Protein AF-A0A286GQD0-F1 (afdb_monomer)

Radius of gyration: 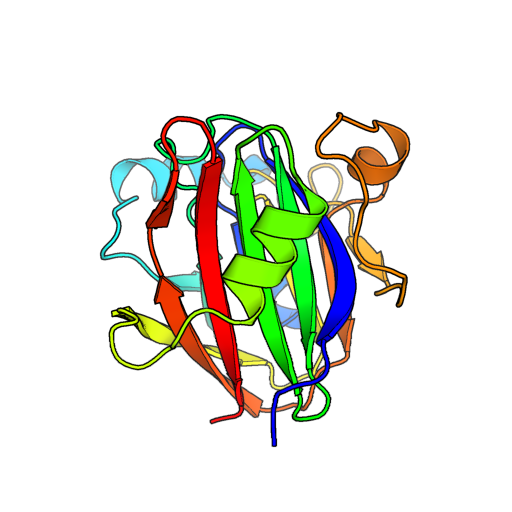15.33 Å; Cα contacts (8 Å, |Δi|>4): 479; chains: 1; bounding box: 36×38×38 Å

Secondary structure (DSSP, 8-state):
-PPPEEEEEEEEESS--EEEEEGGGGGG-BSSTT-HHHHHGGG--TT--EEEETTEEEEEE---TTT-SSEEEEEEEETTS-EEEEEEESS-HHHHHHHHHHS--TTPEE---EEETTSEEEEEETTSBSSSTTBPPEEEP--BPPPS-----HHHHHT-EEEEE--SEEEEEEEEEEEEEETTEEEEEEEEEE-

Foldseek 3Di:
DQWDKWWWAKAKDQQFKKWKAALVLLQQAAQAPVVPVVVCVVVDDPQAQWDDGDPFITGIGGDACVQHSIWMFIWMATPQQKIKTKRKFFDQQVVQVVCQSVPDQPPFAWGDKYAHQVQKIWMFGSNAGCDDPRHFAEAEIDTDDDDRDRDDDVVSNVNGTYTYRTPGGMWIWTWAHWDDPDPGIIMIMIMTHHD

Solvent-accessible surface area (backbone atoms only — not comparable to full-atom values): 10325 Å² total; per-residue (Å²): 129,86,81,58,73,38,29,29,40,42,32,70,34,79,53,60,38,29,33,42,27,26,54,88,44,28,83,53,40,35,11,49,90,64,43,47,29,72,66,44,56,87,66,68,49,95,86,53,29,58,46,84,32,81,96,52,44,24,30,47,47,68,60,51,65,92,35,41,52,56,42,47,38,40,29,30,36,35,86,90,60,30,37,40,40,31,40,65,25,49,89,58,40,47,59,48,53,51,48,61,74,66,50,83,67,89,83,41,45,82,42,50,71,33,57,20,77,83,16,32,41,31,37,35,55,38,59,30,10,38,53,70,98,62,26,41,47,65,28,72,53,49,81,47,74,73,64,80,65,72,73,90,48,69,72,59,43,72,41,20,16,30,37,37,85,51,80,57,40,47,24,38,29,33,34,38,67,75,41,78,78,51,101,65,32,24,28,31,38,42,35,36,34,74,109

Organism: NCBI:txid1938745

Nearest PDB structures (foldseek):
  4tsp-assembly2_B  TM=1.557E-01  e=5.711E-01  Actinia fragacea
  3d70-assembly1_A-2  TM=1.727E-01  e=2.165E+00  synthetic construct

Structure (mmCIF, N/CA/C/O backbone):
data_AF-A0A286GQD0-F1
#
_entry.id   AF-A0A286GQD0-F1
#
loop_
_atom_site.group_PDB
_atom_site.id
_atom_site.type_symbol
_atom_site.label_atom_id
_atom_site.label_alt_id
_atom_site.label_comp_id
_atom_site.label_asym_id
_atom_site.label_entity_id
_atom_site.label_seq_id
_atom_site.pdbx_PDB_ins_code
_atom_site.Cartn_x
_atom_site.Cartn_y
_atom_site.Cartn_z
_atom_site.occupancy
_atom_site.B_iso_or_equiv
_atom_site.auth_seq_id
_atom_site.auth_comp_id
_atom_site.auth_asym_id
_atom_site.auth_atom_id
_atom_site.pdbx_PDB_model_num
ATOM 1 N N . MET A 1 1 ? -4.200 -21.126 -13.058 1.00 48.84 1 MET A N 1
ATOM 2 C CA . MET A 1 1 ? -4.168 -20.224 -14.232 1.00 48.84 1 MET A CA 1
ATOM 3 C C . MET A 1 1 ? -3.308 -19.027 -13.851 1.00 48.84 1 MET A C 1
ATOM 5 O O . MET A 1 1 ? -3.186 -18.805 -12.652 1.00 48.84 1 MET A O 1
ATOM 9 N N . PRO A 1 2 ? -2.657 -18.322 -14.791 1.00 68.56 2 PRO A N 1
ATOM 10 C CA . PRO A 1 2 ? -1.988 -17.067 -14.451 1.00 68.56 2 PRO A CA 1
ATOM 11 C C . PRO A 1 2 ? -3.017 -16.087 -13.872 1.00 68.56 2 PRO A C 1
ATOM 13 O O . PRO A 1 2 ? -4.140 -16.027 -14.373 1.00 68.56 2 PRO A O 1
ATOM 16 N N . ARG A 1 3 ? -2.651 -15.385 -12.796 1.00 82.38 3 ARG A N 1
ATOM 17 C CA . ARG A 1 3 ? -3.500 -14.370 -12.159 1.00 82.38 3 ARG A CA 1
ATOM 18 C C . ARG A 1 3 ? -3.704 -13.208 -13.128 1.00 82.38 3 ARG A C 1
ATOM 20 O O . ARG A 1 3 ? -2.735 -12.736 -13.725 1.00 82.38 3 ARG A O 1
ATOM 27 N N . THR A 1 4 ? -4.943 -12.755 -13.281 1.00 90.19 4 THR A N 1
ATOM 28 C CA . THR A 1 4 ? -5.227 -11.491 -13.967 1.00 90.19 4 THR A CA 1
ATOM 29 C C . THR A 1 4 ? -5.194 -10.389 -12.928 1.00 90.19 4 THR A C 1
ATOM 31 O O . THR A 1 4 ? -5.888 -10.491 -11.924 1.00 90.19 4 THR A O 1
ATOM 34 N N . TRP A 1 5 ? -4.403 -9.349 -13.166 1.00 95.31 5 TRP A N 1
ATOM 35 C CA . TRP A 1 5 ? -4.245 -8.234 -12.239 1.00 95.31 5 TRP A CA 1
ATOM 36 C C . TRP A 1 5 ? -4.895 -6.969 -12.793 1.00 95.31 5 TRP A C 1
ATOM 38 O O . TRP A 1 5 ? -4.732 -6.641 -13.968 1.00 95.31 5 TRP A O 1
ATOM 48 N N . SER A 1 6 ? -5.596 -6.241 -11.930 1.00 95.75 6 SER A N 1
ATOM 49 C CA . SER A 1 6 ? -6.122 -4.902 -12.200 1.00 95.75 6 SER A CA 1
ATOM 50 C C . SER A 1 6 ? -5.431 -3.896 -11.295 1.00 95.75 6 SER A C 1
ATOM 52 O O . SER A 1 6 ? -5.337 -4.128 -10.090 1.00 95.75 6 SER A O 1
ATOM 54 N N . HIS A 1 7 ? -4.973 -2.774 -11.850 1.00 97.50 7 HIS A N 1
ATOM 55 C CA . HIS A 1 7 ? -4.521 -1.641 -11.041 1.00 97.50 7 HIS A CA 1
ATOM 56 C C . HIS A 1 7 ? -5.730 -1.021 -10.341 1.00 97.50 7 HIS A C 1
ATOM 58 O O . HIS A 1 7 ? -6.787 -0.886 -10.962 1.00 97.50 7 HIS A O 1
ATOM 64 N N . VAL A 1 8 ? -5.607 -0.721 -9.049 1.00 97.06 8 VAL A N 1
ATOM 65 C CA . VAL A 1 8 ? -6.720 -0.246 -8.206 1.00 97.06 8 VAL A CA 1
ATOM 66 C C . VAL A 1 8 ? -6.400 1.026 -7.423 1.00 97.06 8 VAL A C 1
ATOM 68 O O . VAL A 1 8 ? -7.293 1.578 -6.776 1.00 97.06 8 VAL A O 1
ATOM 71 N N . GLY A 1 9 ? -5.158 1.501 -7.481 1.00 96.62 9 GLY A N 1
ATOM 72 C CA . GLY A 1 9 ? -4.729 2.737 -6.842 1.00 96.62 9 GLY A CA 1
ATOM 73 C C . GLY A 1 9 ? -3.215 2.829 -6.717 1.00 96.62 9 GLY A C 1
ATOM 74 O O . GLY A 1 9 ? -2.494 1.889 -7.039 1.00 96.62 9 GLY A O 1
ATOM 75 N N . ARG A 1 10 ? -2.744 3.978 -6.244 1.00 97.06 10 ARG A N 1
ATOM 76 C CA . ARG A 1 10 ? -1.326 4.262 -6.027 1.00 97.06 10 ARG A CA 1
ATOM 77 C C . ARG A 1 10 ? -1.168 5.251 -4.880 1.00 97.06 10 ARG A C 1
ATOM 79 O O . ARG A 1 10 ? -2.118 5.967 -4.574 1.00 97.06 10 ARG A O 1
ATOM 86 N N . CYS A 1 11 ? 0.005 5.303 -4.271 1.00 96.12 11 CYS A N 1
ATOM 87 C CA . CYS A 1 11 ? 0.367 6.347 -3.313 1.00 96.12 11 CYS A CA 1
ATOM 88 C C . CYS A 1 11 ? 1.840 6.715 -3.470 1.00 96.12 11 CYS A C 1
ATOM 90 O O . CYS A 1 11 ? 2.667 5.843 -3.744 1.00 96.12 11 CYS A O 1
ATOM 92 N N . TRP A 1 12 ? 2.153 8.002 -3.343 1.00 96.19 12 TRP A N 1
ATOM 93 C CA . TRP A 1 12 ? 3.522 8.489 -3.453 1.00 96.19 12 TRP A CA 1
ATOM 94 C C . TRP A 1 12 ? 4.254 8.292 -2.131 1.00 96.19 12 TRP A C 1
ATOM 96 O O . TRP A 1 12 ? 3.704 8.554 -1.064 1.00 96.19 12 TRP A O 1
ATOM 106 N N . THR A 1 13 ? 5.498 7.842 -2.201 1.00 94.12 13 THR A N 1
ATOM 107 C CA . THR A 1 13 ? 6.407 7.762 -1.063 1.00 94.12 13 THR A CA 1
ATOM 108 C C . THR A 1 13 ? 7.658 8.586 -1.335 1.00 94.12 13 THR A C 1
ATOM 110 O O . THR A 1 13 ? 8.167 8.628 -2.450 1.00 94.12 13 THR A O 1
ATOM 113 N N . ASN A 1 14 ? 8.154 9.226 -0.286 1.00 91.88 14 ASN A N 1
ATOM 114 C CA . ASN A 1 14 ? 9.451 9.889 -0.165 1.00 91.88 14 ASN A CA 1
ATOM 115 C C . ASN A 1 14 ? 10.449 9.021 0.640 1.00 91.88 14 ASN A C 1
ATOM 117 O O . ASN A 1 14 ? 11.339 9.556 1.304 1.00 91.88 14 ASN A O 1
ATOM 121 N N . GLY A 1 15 ? 10.231 7.700 0.670 1.00 90.81 15 GLY A N 1
ATOM 122 C CA . GLY A 1 15 ? 11.014 6.730 1.444 1.00 90.81 15 GLY A CA 1
ATOM 123 C C . GLY A 1 15 ? 10.408 6.409 2.813 1.00 90.81 15 GLY A C 1
ATOM 124 O O . GLY A 1 15 ? 10.978 5.653 3.601 1.00 90.81 15 GLY A O 1
ATOM 125 N N . GLU A 1 16 ? 9.250 6.993 3.121 1.00 92.75 16 GLU A N 1
ATOM 126 C CA . GLU A 1 16 ? 8.491 6.690 4.326 1.00 92.75 16 GLU A CA 1
ATOM 127 C C . GLU A 1 16 ? 7.714 5.373 4.176 1.00 92.75 16 GLU A C 1
ATOM 129 O O . GLU A 1 16 ? 7.180 5.070 3.098 1.00 92.75 16 GLU A O 1
ATOM 134 N N . PRO A 1 17 ? 7.597 4.585 5.260 1.00 94.94 17 PRO A N 1
ATOM 135 C CA . PRO A 1 17 ? 6.809 3.369 5.240 1.00 94.94 17 PRO A CA 1
ATOM 136 C C . PRO A 1 17 ? 5.311 3.674 5.189 1.00 94.94 17 PRO A C 1
ATOM 138 O O . PRO A 1 17 ? 4.824 4.675 5.718 1.00 94.94 17 PRO A O 1
ATOM 141 N N . PHE A 1 18 ? 4.565 2.736 4.624 1.00 97.62 18 PHE A N 1
ATOM 142 C CA . PHE A 1 18 ? 3.112 2.755 4.571 1.00 97.62 18 PHE A CA 1
ATOM 143 C C . PHE A 1 18 ? 2.506 1.706 5.504 1.00 97.62 18 PHE A C 1
ATOM 145 O O . PHE A 1 18 ? 3.115 0.684 5.825 1.00 97.62 18 PHE A O 1
ATOM 152 N N . LEU A 1 19 ? 1.275 1.961 5.932 1.00 98.38 19 LEU A N 1
ATOM 153 C CA . LEU A 1 19 ? 0.465 1.063 6.740 1.00 98.38 19 LEU A CA 1
ATOM 154 C C . LEU A 1 19 ? -0.698 0.544 5.907 1.00 98.38 19 LEU A C 1
ATOM 156 O O . LEU A 1 19 ? -1.505 1.329 5.412 1.00 98.38 19 LEU A O 1
ATOM 160 N N . ALA A 1 20 ? -0.811 -0.777 5.809 1.00 98.50 20 ALA A N 1
ATOM 161 C CA . ALA A 1 20 ? -1.994 -1.459 5.305 1.00 98.50 20 ALA A CA 1
ATOM 162 C C . ALA A 1 20 ? -2.828 -1.957 6.499 1.00 98.50 20 ALA A C 1
ATOM 164 O O . ALA A 1 20 ? -2.368 -2.801 7.269 1.00 98.50 20 ALA A O 1
ATOM 165 N N . LEU A 1 21 ? -4.041 -1.429 6.686 1.00 98.69 21 LEU A N 1
ATOM 166 C CA . LEU A 1 21 ? -4.881 -1.702 7.862 1.00 98.69 21 LEU A CA 1
ATOM 167 C C . LEU A 1 21 ? -6.374 -1.775 7.545 1.00 98.69 21 LEU A C 1
ATOM 169 O O . LEU A 1 21 ? -6.850 -1.199 6.568 1.00 98.69 21 LEU A O 1
ATOM 173 N N . ASP A 1 22 ? -7.139 -2.435 8.417 1.00 98.69 22 ASP A N 1
ATOM 174 C CA . ASP A 1 22 ? -8.594 -2.283 8.401 1.00 98.69 22 ASP A CA 1
ATOM 175 C C . ASP A 1 22 ? -8.978 -0.821 8.672 1.00 98.69 22 ASP A C 1
ATOM 177 O O . ASP A 1 22 ? -8.483 -0.202 9.616 1.00 98.69 22 ASP A O 1
ATOM 181 N N . ALA A 1 23 ? -9.877 -0.270 7.857 1.00 98.00 23 ALA A N 1
ATOM 182 C CA . ALA A 1 23 ? -10.260 1.136 7.924 1.00 98.00 23 ALA A CA 1
ATOM 183 C C . ALA A 1 23 ? -10.854 1.559 9.284 1.00 98.00 23 ALA A C 1
ATOM 185 O O . ALA A 1 23 ? -10.778 2.738 9.629 1.00 98.00 23 ALA A O 1
ATOM 186 N N . ASP A 1 24 ? -11.415 0.638 10.078 1.00 97.88 24 ASP A N 1
ATOM 187 C CA . ASP A 1 24 ? -11.899 0.966 11.430 1.00 97.88 24 ASP A CA 1
ATOM 188 C C . ASP A 1 24 ? -10.763 1.223 12.437 1.00 97.88 24 ASP A C 1
ATOM 190 O O . ASP A 1 24 ? -11.019 1.762 13.513 1.00 97.88 24 ASP A O 1
ATOM 194 N N . LEU A 1 25 ? -9.511 0.894 12.100 1.00 98.19 25 LEU A N 1
ATOM 195 C CA . LEU A 1 25 ? -8.339 1.194 12.929 1.00 98.19 25 LEU A CA 1
ATOM 196 C C . LEU A 1 25 ? -7.731 2.576 12.642 1.00 98.19 25 LEU A C 1
ATOM 198 O O . LEU A 1 25 ? -6.859 3.012 13.389 1.00 98.19 25 LEU A O 1
ATOM 202 N N . LEU A 1 26 ? -8.189 3.295 11.609 1.00 97.69 26 LEU A N 1
ATOM 203 C CA . LEU A 1 26 ? -7.615 4.593 11.233 1.00 97.69 26 LEU A CA 1
ATOM 204 C C . LEU A 1 26 ? -7.665 5.613 12.384 1.00 97.69 26 LEU A C 1
ATOM 206 O O . LEU A 1 26 ? -6.692 6.314 12.632 1.00 97.69 26 LEU A O 1
ATOM 210 N N . GLY A 1 27 ? -8.766 5.662 13.139 1.00 96.88 27 GLY A N 1
ATOM 211 C CA . GLY A 1 27 ? -8.911 6.588 14.271 1.00 96.88 27 GLY A CA 1
ATOM 212 C C . GLY A 1 27 ? -7.980 6.313 15.462 1.00 96.88 27 GLY A C 1
ATOM 213 O O . GLY A 1 27 ? -7.964 7.100 16.404 1.00 96.88 27 GLY A O 1
ATOM 214 N N . GLU A 1 28 ? -7.233 5.208 15.437 1.00 97.44 28 GLU A N 1
ATOM 215 C CA . GLU A 1 28 ? -6.302 4.790 16.492 1.00 97.44 28 GLU A CA 1
ATOM 216 C C . GLU A 1 28 ? -4.829 5.038 16.105 1.00 97.44 28 GLU A C 1
ATOM 218 O O . GLU A 1 28 ? -3.935 4.857 16.936 1.00 97.44 28 GLU A O 1
ATOM 223 N N . TRP A 1 29 ? -4.556 5.445 14.858 1.00 97.75 29 TRP A N 1
ATOM 224 C CA . TRP A 1 29 ? -3.213 5.792 14.396 1.00 97.75 29 TRP A CA 1
ATOM 225 C C . TRP A 1 29 ? -2.990 7.306 14.433 1.00 97.75 29 TRP A C 1
ATOM 227 O O . TRP A 1 29 ? -3.658 8.062 13.730 1.00 97.75 29 TRP A O 1
ATOM 237 N N . PHE A 1 30 ? -2.009 7.730 15.231 1.00 97.00 30 PHE A N 1
ATOM 238 C CA . PHE A 1 30 ? -1.596 9.128 15.381 1.00 97.00 30 PHE A CA 1
ATOM 239 C C . PHE A 1 30 ? -0.127 9.280 14.969 1.00 97.00 30 PHE A C 1
ATOM 241 O O . PHE A 1 30 ? 0.742 9.495 15.826 1.00 97.00 30 PHE A O 1
ATOM 248 N N . GLY A 1 31 ? 0.147 9.054 13.681 1.00 96.38 31 GLY A N 1
ATOM 249 C CA . GLY A 1 31 ? 1.478 9.122 13.082 1.00 96.38 31 GLY A CA 1
ATOM 250 C C . GLY A 1 31 ? 2.163 10.448 13.379 1.00 96.38 31 GLY A C 1
ATOM 251 O O . GLY A 1 31 ? 3.195 10.443 14.051 1.00 96.38 31 GLY A O 1
ATOM 252 N N . MET A 1 32 ? 1.516 11.549 12.991 1.00 95.44 32 MET A N 1
ATOM 253 C CA . MET A 1 32 ? 2.035 12.910 13.101 1.00 95.44 32 MET A CA 1
ATOM 254 C C . MET A 1 32 ? 1.674 13.541 14.446 1.00 95.44 32 MET A C 1
ATOM 256 O O . MET A 1 32 ? 2.554 13.911 15.225 1.00 95.44 32 MET A O 1
ATOM 260 N N . SER A 1 33 ? 0.381 13.653 14.774 1.00 95.50 33 SER A N 1
ATOM 261 C CA . SER A 1 33 ? -0.045 14.440 15.940 1.00 95.50 33 SER A CA 1
ATOM 262 C C . SER A 1 33 ? 0.340 13.777 17.264 1.00 95.50 33 SER A C 1
ATOM 264 O O . SER A 1 33 ? 0.499 14.439 18.291 1.00 95.50 33 SER A O 1
ATOM 266 N N . GLY A 1 34 ? 0.423 12.444 17.265 1.00 92.94 34 GLY A N 1
ATOM 267 C CA . GLY A 1 34 ? 0.752 11.622 18.429 1.00 92.94 34 GLY A CA 1
ATOM 268 C C . GLY A 1 34 ? 2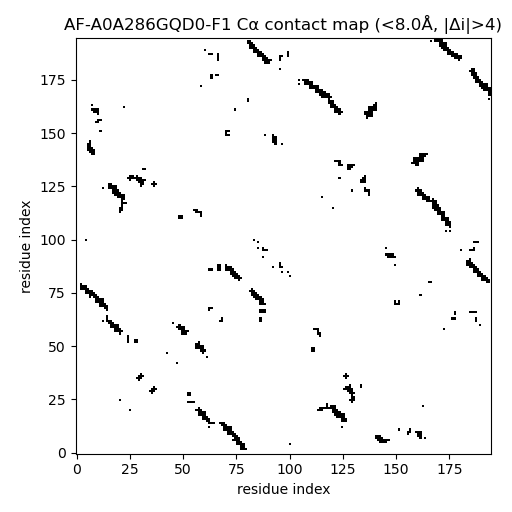.187 11.108 18.435 1.00 92.94 34 GLY A C 1
ATOM 269 O O . GLY A 1 34 ? 2.562 10.378 19.362 1.00 92.94 34 GLY A O 1
ATOM 270 N N . GLY A 1 35 ? 2.979 11.450 17.419 1.00 95.12 35 GLY A N 1
ATOM 271 C CA . GLY A 1 35 ? 4.358 11.019 17.228 1.00 95.12 35 GLY A CA 1
ATOM 272 C C . GLY A 1 35 ? 4.546 9.500 17.152 1.00 95.12 35 GLY A C 1
ATOM 273 O O . GLY A 1 35 ? 5.540 8.966 17.657 1.00 95.12 35 GLY A O 1
ATOM 274 N N . ALA A 1 36 ? 3.524 8.765 16.695 1.00 96.19 36 ALA A N 1
ATOM 275 C CA . ALA A 1 36 ? 3.604 7.310 16.579 1.00 96.19 36 ALA A CA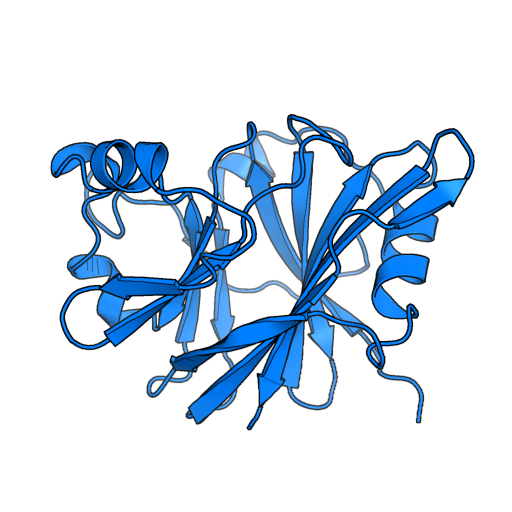 1
ATOM 276 C C . ALA A 1 36 ? 4.615 6.898 15.507 1.00 96.19 36 ALA A C 1
ATOM 278 O O . ALA A 1 36 ? 5.314 5.901 15.695 1.00 96.19 36 ALA A O 1
ATOM 279 N N . TYR A 1 37 ? 4.747 7.703 14.453 1.00 96.25 37 TYR A N 1
ATOM 280 C CA . TYR A 1 37 ? 5.729 7.491 13.404 1.00 96.25 37 TYR A CA 1
ATOM 281 C C . TYR A 1 37 ? 7.165 7.630 13.923 1.00 96.25 37 TYR A C 1
ATOM 283 O O . TYR A 1 37 ? 7.967 6.713 13.777 1.00 96.25 37 TYR A O 1
ATOM 291 N N . GLU A 1 38 ? 7.495 8.704 14.640 1.00 95.94 38 GLU A N 1
ATOM 292 C CA . GLU A 1 38 ? 8.849 8.932 15.161 1.00 95.94 38 GLU A CA 1
ATOM 293 C C . GLU A 1 38 ? 9.259 7.882 16.197 1.00 95.94 38 GLU A C 1
ATOM 295 O O . GLU A 1 38 ? 10.445 7.604 16.365 1.00 95.94 38 GLU A O 1
ATOM 300 N N . ARG A 1 39 ? 8.290 7.279 16.895 1.00 95.38 39 ARG A N 1
ATOM 301 C CA . ARG A 1 39 ? 8.543 6.123 17.769 1.00 95.38 39 ARG A CA 1
ATOM 302 C C . ARG A 1 39 ? 8.739 4.825 16.995 1.00 95.38 39 ARG A C 1
ATOM 304 O O . ARG A 1 39 ? 9.404 3.935 17.510 1.00 95.38 39 ARG A O 1
ATOM 311 N N . LEU A 1 40 ? 8.148 4.705 15.809 1.00 93.81 40 LEU A N 1
ATOM 312 C CA . LEU A 1 40 ? 8.311 3.551 14.932 1.00 93.81 40 LEU A CA 1
ATOM 313 C C . LEU A 1 40 ? 9.688 3.553 14.254 1.00 93.81 40 LEU A C 1
ATOM 315 O O . LEU A 1 40 ? 10.304 2.494 14.175 1.00 93.81 40 LEU A O 1
ATOM 319 N N . VAL A 1 41 ? 10.178 4.721 13.820 1.00 93.56 41 VAL A N 1
ATOM 320 C CA . VAL A 1 41 ? 11.422 4.883 13.039 1.00 93.56 41 VAL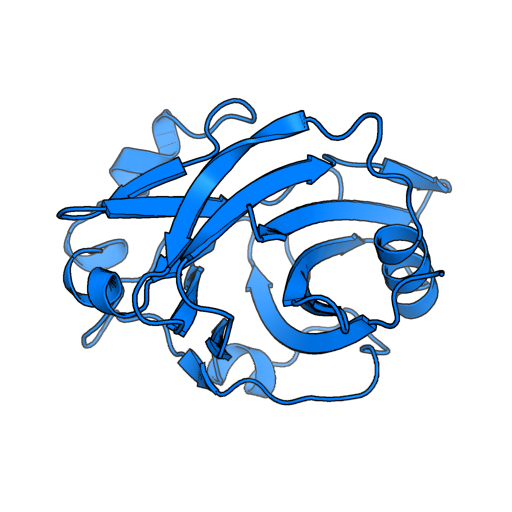 A CA 1
ATOM 321 C C . VAL A 1 41 ? 12.640 4.131 13.608 1.00 93.56 41 VAL A C 1
ATOM 323 O O . VAL A 1 41 ? 13.284 3.423 12.837 1.00 93.56 41 VAL A O 1
ATOM 326 N N . PRO A 1 42 ? 12.974 4.205 14.915 1.00 93.88 42 PRO A N 1
ATOM 327 C CA . PRO A 1 42 ? 14.144 3.514 15.467 1.00 93.88 42 PRO A CA 1
ATOM 328 C C . PRO A 1 42 ? 14.091 1.985 15.365 1.00 93.88 42 PRO A C 1
ATOM 330 O O . PRO A 1 42 ? 15.133 1.340 15.442 1.00 93.88 42 PRO A O 1
ATOM 333 N N . 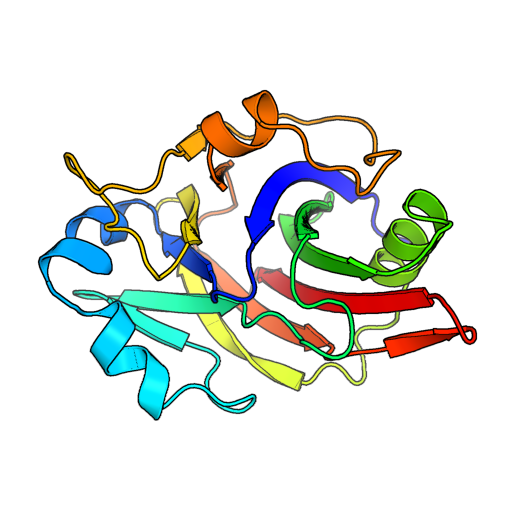ASP A 1 43 ? 12.890 1.425 15.211 1.00 91.75 43 ASP A N 1
ATOM 334 C CA . ASP A 1 43 ? 12.643 -0.013 15.155 1.00 91.75 43 ASP A CA 1
ATOM 335 C C . ASP A 1 43 ? 12.363 -0.505 13.723 1.00 91.75 43 ASP A C 1
ATOM 337 O O . ASP A 1 43 ? 11.983 -1.664 13.548 1.00 91.75 43 ASP A O 1
ATOM 341 N N . LEU A 1 44 ? 12.461 0.360 12.706 1.00 91.06 44 LEU A N 1
ATOM 342 C CA . LEU A 1 44 ? 12.255 -0.044 11.317 1.00 91.06 44 LEU A CA 1
ATOM 343 C C . LEU A 1 44 ? 13.396 -0.962 10.867 1.00 91.06 44 LEU A C 1
ATOM 345 O O . LEU A 1 44 ? 14.570 -0.596 10.894 1.00 91.06 44 LEU A O 1
ATOM 349 N N . SER A 1 45 ? 13.028 -2.167 10.446 1.00 91.31 45 SER A N 1
ATOM 350 C CA . SER A 1 45 ? 13.921 -3.166 9.869 1.00 91.31 45 SER A CA 1
ATOM 351 C C . SER A 1 45 ? 13.126 -4.074 8.933 1.00 91.31 45 SER A C 1
ATOM 353 O O . SER A 1 45 ? 11.897 -4.120 9.011 1.00 91.31 45 SER A O 1
ATOM 355 N N . TYR A 1 46 ? 13.821 -4.840 8.091 1.00 89.50 46 TYR A N 1
ATOM 356 C CA . TYR A 1 46 ? 13.186 -5.817 7.196 1.00 89.50 46 TYR A CA 1
ATOM 357 C C . TYR A 1 46 ? 12.465 -6.947 7.955 1.00 89.50 46 TYR A C 1
ATOM 359 O O . TYR A 1 46 ? 11.544 -7.556 7.428 1.00 89.50 46 TYR A O 1
ATOM 367 N N . GLU A 1 47 ? 12.801 -7.175 9.228 1.00 90.88 47 GLU A N 1
ATOM 368 C CA . GLU A 1 47 ? 12.118 -8.162 10.077 1.00 90.88 47 GLU A CA 1
ATOM 369 C C . GLU A 1 47 ? 10.781 -7.643 10.640 1.00 90.88 47 GLU A C 1
ATOM 371 O O . GLU A 1 47 ? 9.936 -8.427 11.079 1.00 90.88 47 GLU A O 1
ATOM 376 N N . LYS A 1 48 ? 10.565 -6.320 10.660 1.00 94.44 48 LYS A N 1
ATOM 377 C CA . LYS A 1 48 ? 9.352 -5.712 11.213 1.00 94.44 48 LYS A CA 1
ATOM 378 C C . LYS A 1 48 ? 8.291 -5.577 10.129 1.00 94.44 48 LYS A C 1
ATOM 380 O O . LYS A 1 48 ? 8.304 -4.635 9.348 1.00 94.44 48 LYS A O 1
ATOM 385 N N . THR A 1 49 ? 7.332 -6.495 10.125 1.00 96.38 49 THR A N 1
ATOM 386 C CA . THR A 1 49 ? 6.302 -6.573 9.073 1.00 96.38 49 THR A CA 1
ATOM 387 C C . THR A 1 49 ? 4.906 -6.160 9.546 1.00 96.38 49 THR A C 1
ATOM 389 O O . THR A 1 49 ? 3.988 -6.030 8.736 1.00 96.38 49 THR A O 1
ATOM 392 N N . SER A 1 50 ? 4.736 -5.865 10.841 1.00 97.25 50 SER A N 1
ATOM 393 C CA . SER A 1 50 ? 3.511 -5.274 11.384 1.00 97.25 50 SER A CA 1
ATOM 394 C C . SER A 1 50 ? 3.748 -4.295 12.533 1.00 97.25 50 SER A C 1
ATOM 396 O O . SER A 1 50 ? 4.801 -4.267 13.180 1.00 97.25 50 SER A O 1
ATOM 398 N N . VAL A 1 51 ? 2.725 -3.481 12.802 1.00 97.31 51 VAL A N 1
ATOM 399 C CA . VAL A 1 51 ? 2.649 -2.596 13.967 1.00 97.31 51 VAL A CA 1
ATOM 400 C C . VAL A 1 51 ? 1.296 -2.739 14.667 1.00 97.31 51 VAL A C 1
ATOM 402 O O . VAL A 1 51 ? 0.265 -2.833 13.997 1.00 97.31 51 VAL A O 1
ATOM 405 N N . PRO A 1 52 ? 1.252 -2.752 16.010 1.00 96.81 52 PRO A N 1
ATOM 406 C CA . PRO A 1 52 ? -0.010 -2.760 16.740 1.00 96.81 52 PRO A CA 1
ATOM 407 C C . PRO A 1 52 ? -0.721 -1.406 16.609 1.00 96.81 52 PRO A C 1
ATOM 409 O O . PRO A 1 52 ? -0.106 -0.358 16.803 1.00 96.81 52 PRO A O 1
ATOM 412 N N . ILE A 1 53 ? -2.029 -1.430 16.334 1.00 96.38 53 ILE A N 1
ATOM 413 C CA . ILE A 1 53 ? -2.884 -0.237 16.240 1.00 96.38 53 ILE A CA 1
ATOM 414 C C . ILE A 1 53 ? -4.183 -0.500 16.997 1.00 96.38 53 ILE A C 1
ATOM 416 O O . ILE A 1 53 ? -5.001 -1.330 16.593 1.00 96.38 53 ILE A O 1
ATOM 420 N N . GLY A 1 54 ? -4.375 0.199 18.119 1.00 93.62 54 GLY A N 1
ATOM 421 C CA . GLY A 1 54 ? -5.534 0.015 18.990 1.00 93.62 54 GLY A CA 1
ATOM 422 C C . GLY A 1 54 ? -5.730 -1.454 19.384 1.00 93.62 54 GLY A C 1
ATOM 423 O O . GLY A 1 54 ? -4.951 -2.023 20.147 1.00 93.62 54 GLY A O 1
ATOM 424 N N . ARG A 1 55 ? -6.798 -2.075 18.865 1.00 92.88 55 ARG A N 1
ATOM 425 C CA . ARG A 1 55 ? -7.158 -3.485 19.125 1.00 92.88 55 ARG A CA 1
ATOM 426 C C . ARG A 1 55 ? -6.726 -4.460 18.024 1.00 92.88 55 ARG A C 1
ATOM 428 O O . ARG A 1 55 ? -7.026 -5.647 18.143 1.00 92.88 55 ARG A O 1
ATOM 435 N N . GLY A 1 56 ? -6.087 -3.971 16.968 1.00 96.50 56 GLY A N 1
ATOM 436 C CA . GLY A 1 56 ? -5.611 -4.760 15.837 1.00 96.50 56 GLY A CA 1
ATOM 437 C C . GLY A 1 56 ? -4.164 -4.426 15.487 1.00 96.50 56 GLY A C 1
ATOM 438 O O . GLY A 1 56 ? -3.374 -4.022 16.343 1.00 96.50 56 GLY A O 1
ATOM 439 N N . SER A 1 57 ? -3.821 -4.604 14.218 1.00 97.62 57 SER A N 1
ATOM 440 C CA . SER A 1 57 ? -2.506 -4.298 13.666 1.00 97.62 57 SER A CA 1
ATOM 441 C C . SER A 1 57 ? -2.634 -3.755 12.246 1.00 97.62 57 SER A C 1
ATOM 443 O O . SER A 1 57 ? -3.634 -3.999 11.567 1.00 97.62 57 SER A O 1
ATOM 445 N N . ALA A 1 58 ? -1.610 -3.030 11.810 1.00 98.38 58 ALA A N 1
ATOM 446 C CA . ALA A 1 58 ? -1.353 -2.767 10.403 1.00 98.38 58 ALA A CA 1
ATOM 447 C C . ALA A 1 58 ? -0.191 -3.636 9.928 1.00 98.38 58 ALA A C 1
ATOM 449 O O . ALA A 1 58 ? 0.765 -3.849 10.676 1.00 98.38 58 ALA A O 1
ATOM 450 N N . ALA A 1 59 ? -0.259 -4.086 8.682 1.00 98.12 59 ALA A N 1
ATOM 451 C CA . ALA A 1 59 ? 0.909 -4.570 7.966 1.00 98.12 59 ALA A CA 1
ATOM 452 C C . ALA A 1 59 ? 1.771 -3.374 7.546 1.00 98.12 59 ALA A C 1
ATOM 454 O O . ALA A 1 59 ? 1.244 -2.334 7.140 1.00 98.12 59 ALA A O 1
ATOM 455 N N . LEU A 1 60 ? 3.086 -3.529 7.660 1.00 97.31 60 LEU A N 1
ATOM 456 C CA . LEU A 1 60 ? 4.056 -2.508 7.298 1.00 97.31 60 LEU A CA 1
ATOM 457 C C . LEU A 1 60 ? 4.544 -2.739 5.865 1.00 97.31 60 LEU A C 1
ATOM 459 O O . LEU A 1 60 ? 5.013 -3.822 5.524 1.00 97.31 60 LEU A O 1
ATOM 463 N N . VAL A 1 61 ? 4.454 -1.698 5.048 1.00 96.94 61 VAL A N 1
ATOM 464 C CA . VAL A 1 61 ? 5.015 -1.633 3.698 1.00 96.94 61 VAL A CA 1
ATOM 465 C C . VAL A 1 61 ? 6.222 -0.708 3.780 1.00 96.94 61 VAL A C 1
ATOM 467 O O . VAL A 1 61 ? 6.080 0.513 3.753 1.00 96.94 61 VAL A O 1
ATOM 470 N N . LEU A 1 62 ? 7.403 -1.284 3.986 1.00 93.75 62 LEU A N 1
ATOM 471 C CA . LEU A 1 62 ? 8.648 -0.534 4.138 1.00 93.75 62 LEU A CA 1
ATOM 472 C C . LEU A 1 62 ? 9.318 -0.382 2.775 1.00 93.75 62 LEU A C 1
ATOM 474 O O . LEU A 1 62 ? 9.765 -1.373 2.221 1.00 93.75 62 LEU A O 1
ATOM 478 N N . THR A 1 63 ? 9.403 0.832 2.242 1.00 89.25 63 THR A N 1
ATOM 479 C CA . THR A 1 63 ? 10.048 1.072 0.945 1.00 89.25 63 THR A CA 1
ATOM 480 C C . THR A 1 63 ? 11.505 0.629 0.954 1.00 89.25 63 THR A C 1
ATOM 482 O O . THR A 1 63 ? 12.237 0.891 1.909 1.00 89.25 63 THR A O 1
ATOM 485 N N . ASP A 1 64 ? 11.921 -0.014 -0.127 1.00 88.00 64 ASP A N 1
ATOM 486 C CA . ASP A 1 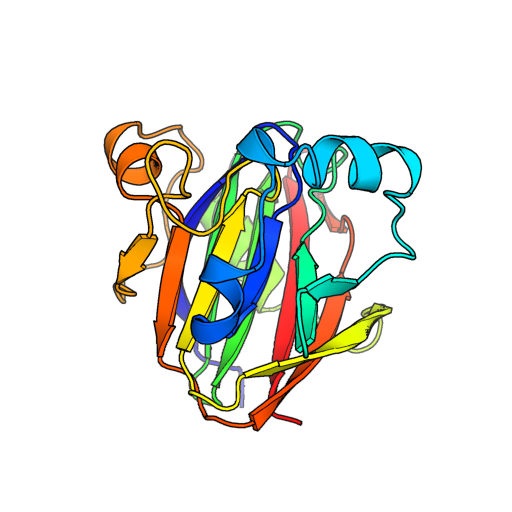64 ? 13.278 -0.487 -0.330 1.00 88.00 64 ASP A CA 1
ATOM 487 C C . ASP A 1 64 ? 14.088 0.595 -1.058 1.00 88.00 64 ASP A C 1
ATOM 489 O O . ASP A 1 64 ? 13.813 0.930 -2.214 1.00 88.00 64 ASP A O 1
ATOM 493 N N . GLY A 1 65 ? 15.067 1.172 -0.357 1.00 86.56 65 GLY A N 1
ATOM 494 C CA . GLY A 1 65 ? 15.901 2.252 -0.886 1.00 86.56 65 GLY A CA 1
ATOM 495 C C . GLY A 1 65 ? 16.789 1.824 -2.056 1.00 86.56 65 GLY A C 1
ATOM 496 O O . GLY A 1 65 ? 17.219 2.684 -2.822 1.00 86.56 65 GLY A O 1
ATOM 497 N N . ASP A 1 66 ? 17.024 0.518 -2.228 1.00 89.94 66 ASP A N 1
ATOM 498 C CA . ASP A 1 66 ? 17.763 -0.008 -3.378 1.00 89.94 66 ASP A CA 1
ATOM 499 C C . ASP A 1 66 ? 16.901 -0.022 -4.657 1.00 89.94 66 ASP A C 1
ATOM 501 O O . ASP A 1 66 ? 17.440 -0.026 -5.762 1.00 89.94 66 ASP A O 1
ATOM 505 N N . VAL A 1 67 ? 15.565 0.018 -4.534 1.00 92.88 67 VAL A N 1
ATOM 506 C CA . VAL A 1 67 ? 14.640 0.190 -5.673 1.00 92.88 67 VAL A CA 1
ATOM 507 C C . VAL A 1 67 ? 14.459 1.672 -6.014 1.00 92.88 67 VAL A C 1
ATOM 509 O O . VAL A 1 67 ? 14.365 2.038 -7.185 1.00 92.88 67 VAL A O 1
ATOM 512 N N . GLY A 1 68 ? 14.393 2.524 -4.994 1.00 89.06 68 GLY A N 1
ATOM 513 C CA . GLY A 1 68 ? 14.271 3.972 -5.128 1.00 89.06 68 GLY A CA 1
ATOM 514 C C . GLY A 1 68 ? 13.997 4.635 -3.782 1.00 89.06 68 GLY A C 1
ATOM 515 O O . GLY A 1 68 ? 13.350 4.049 -2.915 1.00 89.06 68 GLY A O 1
ATOM 516 N N . ASP A 1 69 ? 14.488 5.858 -3.608 1.00 86.69 69 ASP A N 1
ATOM 517 C CA . ASP A 1 69 ? 14.272 6.671 -2.409 1.00 86.69 69 ASP A CA 1
ATOM 518 C C . ASP A 1 69 ? 12.912 7.378 -2.414 1.00 86.69 69 ASP A C 1
ATOM 520 O O . ASP A 1 69 ? 12.310 7.553 -1.360 1.00 86.69 69 ASP A O 1
ATOM 524 N N . GLU A 1 70 ? 12.397 7.728 -3.589 1.00 92.62 70 GLU A N 1
ATOM 525 C CA . GLU A 1 70 ? 11.041 8.227 -3.793 1.00 92.62 70 GLU A CA 1
ATOM 526 C C . GLU A 1 70 ? 10.366 7.539 -4.983 1.00 92.62 70 GLU A C 1
ATOM 528 O O . GLU A 1 70 ? 11.019 7.021 -5.892 1.00 92.62 70 GLU A O 1
ATOM 533 N N . GLY A 1 71 ? 9.036 7.518 -4.988 1.00 95.38 71 GLY A N 1
ATOM 534 C CA . GLY A 1 71 ? 8.289 6.979 -6.114 1.00 95.38 71 GLY A CA 1
ATOM 535 C C . GLY A 1 71 ? 6.866 6.577 -5.781 1.00 95.38 71 GLY A C 1
ATOM 536 O O . GLY A 1 71 ? 6.331 6.845 -4.708 1.00 95.38 71 GLY A O 1
ATOM 537 N N . TRP A 1 72 ? 6.238 5.896 -6.729 1.00 97.50 72 TRP A N 1
ATOM 538 C CA . TRP A 1 72 ? 4.900 5.358 -6.547 1.00 97.50 72 TRP A CA 1
ATOM 539 C C . TRP A 1 72 ? 4.939 3.941 -5.988 1.00 97.50 72 TRP A C 1
ATOM 541 O O . TRP A 1 72 ? 5.629 3.068 -6.516 1.00 97.50 72 TRP A O 1
ATOM 551 N N . LEU A 1 73 ? 4.122 3.707 -4.964 1.00 98.06 73 LEU A N 1
ATOM 552 C CA . LEU A 1 73 ? 3.673 2.378 -4.576 1.00 98.06 73 LEU A CA 1
ATOM 553 C C . LEU A 1 73 ? 2.394 2.065 -5.348 1.00 98.06 73 LEU A C 1
ATOM 555 O O . LEU A 1 73 ? 1.343 2.663 -5.107 1.00 98.06 73 LEU A O 1
ATOM 559 N N . GLU A 1 74 ? 2.493 1.139 -6.294 1.00 98.19 74 GLU A N 1
ATOM 560 C CA . GLU A 1 74 ? 1.396 0.753 -7.174 1.00 98.19 74 GLU A CA 1
ATOM 561 C C . GLU A 1 74 ? 0.613 -0.414 -6.587 1.00 98.19 74 GLU A C 1
ATOM 563 O O . GLU A 1 74 ? 1.188 -1.432 -6.199 1.00 98.19 74 GLU A O 1
ATOM 568 N N . VAL A 1 75 ? -0.712 -0.285 -6.535 1.00 98.50 75 VAL A N 1
ATOM 569 C CA . VAL A 1 75 ? -1.584 -1.268 -5.893 1.00 98.50 75 VAL A CA 1
ATOM 570 C C . VAL A 1 75 ? -2.423 -1.989 -6.935 1.00 98.50 75 VAL A C 1
ATOM 572 O O . VAL A 1 75 ? -3.183 -1.384 -7.695 1.00 98.50 75 VAL A O 1
ATOM 575 N N . PHE A 1 76 ? -2.316 -3.313 -6.937 1.00 98.12 76 PHE A N 1
ATOM 576 C CA . PHE A 1 76 ? -3.019 -4.210 -7.840 1.00 98.12 76 PHE A CA 1
ATOM 577 C C . PHE A 1 76 ? -3.870 -5.206 -7.068 1.00 98.12 76 PHE A C 1
ATOM 579 O O . PHE A 1 76 ? -3.548 -5.586 -5.944 1.00 98.12 76 PHE A O 1
ATOM 586 N N . ARG A 1 77 ? -4.940 -5.674 -7.705 1.00 96.62 77 ARG A N 1
ATOM 587 C CA . ARG A 1 77 ? -5.785 -6.761 -7.213 1.00 96.62 77 ARG A CA 1
ATOM 588 C C . ARG A 1 77 ? -5.930 -7.840 -8.268 1.00 96.62 77 ARG A C 1
ATOM 590 O O . ARG A 1 77 ? -6.120 -7.499 -9.437 1.00 96.62 77 ARG A O 1
ATOM 597 N N . ASP A 1 78 ? -5.866 -9.100 -7.856 1.00 94.69 78 ASP A N 1
ATOM 598 C CA . ASP A 1 78 ? -6.201 -10.221 -8.731 1.00 94.69 78 ASP A CA 1
ATOM 599 C C . ASP A 1 78 ? -7.664 -10.677 -8.603 1.00 94.69 78 ASP A C 1
ATOM 601 O O . ASP A 1 78 ? -8.403 -10.272 -7.702 1.00 94.69 78 ASP A O 1
ATOM 605 N N . ASP A 1 79 ? -8.085 -11.537 -9.526 1.00 91.56 79 ASP A N 1
ATOM 606 C CA . ASP A 1 79 ? -9.442 -12.097 -9.552 1.00 91.56 79 ASP A CA 1
ATOM 607 C C . ASP A 1 79 ? -9.773 -12.978 -8.324 1.00 91.56 79 ASP A C 1
ATOM 609 O O . ASP A 1 79 ? -10.950 -13.176 -8.014 1.00 91.56 79 ASP A O 1
ATOM 613 N N . ASP A 1 80 ? -8.759 -13.488 -7.614 1.00 91.38 80 ASP A N 1
ATOM 614 C CA . ASP A 1 80 ? -8.897 -14.331 -6.417 1.00 91.38 80 ASP A CA 1
ATOM 615 C C . ASP A 1 80 ? -8.936 -13.498 -5.114 1.00 91.38 80 ASP A C 1
ATOM 617 O O . ASP A 1 80 ? -9.168 -14.032 -4.025 1.00 91.38 80 ASP A O 1
ATOM 621 N N . GLY A 1 81 ? -8.760 -12.176 -5.214 1.00 94.19 81 GLY A N 1
ATOM 622 C CA . GLY A 1 81 ? -8.798 -11.233 -4.100 1.00 94.19 81 GLY A CA 1
ATOM 623 C C . GLY A 1 81 ? -7.447 -10.976 -3.431 1.00 94.19 81 GLY A C 1
ATOM 624 O O . GLY A 1 81 ? -7.421 -10.315 -2.392 1.00 94.19 81 GLY A O 1
ATOM 625 N N . ALA A 1 82 ? -6.337 -11.460 -3.995 1.00 97.25 82 ALA A N 1
ATOM 626 C CA . ALA A 1 82 ? -5.005 -11.072 -3.553 1.00 97.25 82 ALA A CA 1
ATOM 627 C C . ALA A 1 82 ? -4.697 -9.624 -3.953 1.00 97.25 82 ALA A C 1
ATOM 629 O O . ALA A 1 82 ? -5.201 -9.107 -4.954 1.00 97.25 82 ALA A O 1
ATOM 630 N N . ILE A 1 83 ? -3.857 -8.967 -3.159 1.00 98.31 83 ILE A N 1
ATOM 631 C CA . ILE A 1 83 ? -3.503 -7.558 -3.323 1.00 98.31 83 ILE A CA 1
ATOM 632 C C . ILE A 1 83 ? -1.986 -7.462 -3.362 1.00 98.31 83 ILE A C 1
ATOM 634 O O . ILE A 1 83 ? -1.323 -7.897 -2.424 1.00 98.31 83 ILE A O 1
ATOM 638 N N . ALA A 1 84 ? -1.445 -6.904 -4.437 1.00 98.38 84 ALA A N 1
ATOM 639 C CA . ALA A 1 84 ? -0.021 -6.641 -4.573 1.00 98.38 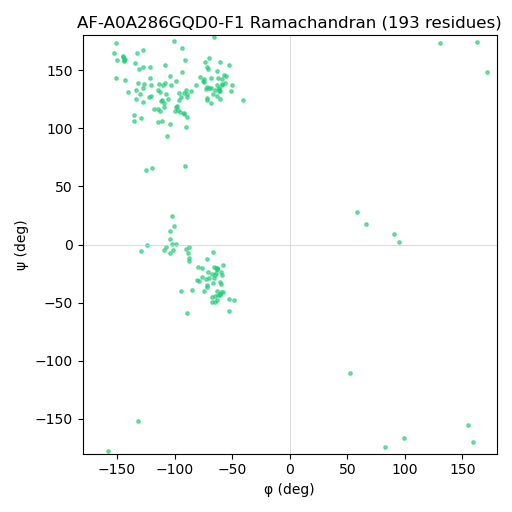84 ALA A CA 1
ATOM 640 C C . ALA A 1 84 ? 0.226 -5.139 -4.454 1.00 98.38 84 ALA A C 1
ATOM 642 O O . ALA A 1 84 ? -0.426 -4.351 -5.135 1.00 98.38 84 ALA A O 1
ATOM 643 N N . ILE A 1 85 ? 1.167 -4.760 -3.601 1.00 98.56 85 ILE A N 1
ATOM 644 C CA . ILE A 1 85 ? 1.709 -3.407 -3.501 1.00 98.56 85 ILE A CA 1
ATOM 645 C C . ILE A 1 85 ? 3.127 -3.494 -4.052 1.00 98.56 85 ILE A C 1
ATOM 647 O O . ILE A 1 85 ? 3.910 -4.319 -3.581 1.00 98.56 85 ILE A O 1
ATOM 651 N N . ILE A 1 86 ? 3.433 -2.718 -5.086 1.00 98.50 86 ILE A N 1
ATOM 652 C CA . ILE A 1 86 ? 4.689 -2.811 -5.830 1.00 98.50 86 ILE A CA 1
ATOM 653 C C . ILE A 1 86 ? 5.400 -1.468 -5.789 1.00 98.50 86 ILE A C 1
ATOM 655 O O . ILE A 1 86 ? 4.836 -0.450 -6.181 1.00 98.50 86 ILE A O 1
ATOM 659 N N . GLN A 1 87 ? 6.659 -1.497 -5.373 1.00 98.06 87 GLN A N 1
ATOM 660 C CA . GLN A 1 87 ? 7.611 -0.428 -5.633 1.00 98.06 87 GLN A CA 1
ATOM 661 C C . GLN A 1 87 ? 8.408 -0.819 -6.875 1.00 98.06 87 GLN A C 1
ATOM 663 O O . GLN A 1 87 ? 8.898 -1.944 -6.958 1.00 98.06 87 GLN A O 1
ATOM 668 N N . ALA A 1 88 ? 8.524 0.082 -7.844 1.00 97.75 88 ALA A N 1
ATOM 669 C CA . ALA A 1 88 ? 9.222 -0.173 -9.099 1.00 97.75 88 ALA A CA 1
ATOM 670 C C . ALA A 1 88 ? 10.153 0.995 -9.430 1.00 97.75 88 ALA A C 1
ATOM 672 O O . ALA A 1 88 ? 9.731 2.151 -9.376 1.00 97.75 88 ALA A O 1
ATOM 673 N N . GLY A 1 89 ? 11.394 0.679 -9.795 1.00 95.44 89 GLY A N 1
ATOM 674 C CA . GLY A 1 89 ? 12.424 1.633 -10.190 1.00 95.44 89 GLY A CA 1
ATOM 675 C C . GLY A 1 89 ? 13.019 1.241 -11.537 1.00 95.44 89 GLY A C 1
ATOM 676 O O . GLY A 1 89 ? 13.296 0.066 -11.764 1.00 95.44 89 GLY A O 1
ATOM 677 N N . GLY A 1 90 ? 13.174 2.214 -12.435 1.00 94.38 90 GLY A N 1
ATOM 678 C CA . GLY A 1 90 ? 13.762 2.018 -13.762 1.00 94.38 90 GLY A CA 1
ATOM 679 C C . GLY A 1 90 ? 12.937 2.610 -14.914 1.00 94.38 90 GLY A C 1
ATOM 680 O O . GLY A 1 90 ? 11.826 3.111 -14.702 1.00 94.38 90 GLY A O 1
ATOM 681 N N . PRO A 1 91 ? 13.482 2.597 -16.145 1.00 93.62 91 PRO A N 1
ATOM 682 C CA . PRO A 1 91 ? 12.915 3.318 -17.286 1.00 93.62 91 PRO A CA 1
ATOM 683 C C . PRO A 1 91 ? 11.718 2.619 -17.955 1.00 93.62 91 PRO A C 1
ATOM 685 O O . PRO A 1 91 ? 10.830 3.302 -18.466 1.00 93.62 91 PRO A O 1
ATOM 688 N N . ASP A 1 92 ? 11.657 1.281 -17.962 1.00 95.81 92 ASP A N 1
ATOM 689 C CA . ASP A 1 92 ? 10.520 0.520 -18.513 1.00 95.81 92 ASP A CA 1
ATOM 690 C C . ASP A 1 92 ? 9.473 0.226 -17.433 1.00 95.81 92 ASP A C 1
ATOM 692 O O . ASP A 1 92 ? 9.260 -0.915 -17.021 1.00 95.81 92 ASP A O 1
ATOM 696 N N . TYR A 1 93 ? 8.817 1.281 -16.947 1.00 96.56 93 TYR A N 1
ATOM 697 C CA . TYR A 1 93 ? 7.880 1.175 -15.829 1.00 96.56 93 TYR A CA 1
ATOM 698 C C . TYR A 1 93 ? 6.787 0.101 -16.025 1.00 96.56 93 TYR A C 1
ATOM 700 O O . TYR A 1 93 ? 6.609 -0.735 -15.135 1.00 96.56 93 TYR A O 1
ATOM 708 N N . PRO A 1 94 ? 6.094 0.013 -17.183 1.00 97.31 94 PRO A N 1
ATOM 709 C CA . PRO A 1 94 ? 5.117 -1.052 -17.420 1.00 97.31 94 PRO A CA 1
ATOM 710 C C . PRO A 1 94 ? 5.731 -2.452 -17.423 1.00 97.31 94 PRO A C 1
ATOM 712 O O . PRO A 1 94 ? 5.115 -3.389 -16.908 1.00 97.31 94 PRO A O 1
ATOM 715 N N . GLY A 1 95 ? 6.922 -2.606 -18.011 1.00 97.12 95 GLY A N 1
ATOM 716 C CA . GLY A 1 95 ? 7.643 -3.875 -18.041 1.00 97.12 95 GLY A CA 1
ATOM 717 C C . GLY A 1 95 ? 8.011 -4.356 -16.641 1.00 97.12 95 GLY A C 1
ATOM 718 O O . GLY A 1 95 ? 7.765 -5.518 -16.312 1.00 97.12 95 GLY A O 1
ATOM 719 N N . ILE A 1 96 ? 8.499 -3.449 -15.790 1.00 98.12 96 ILE A N 1
ATOM 720 C CA . ILE A 1 96 ? 8.870 -3.732 -14.397 1.00 98.12 96 ILE A CA 1
ATOM 721 C C . ILE A 1 96 ? 7.646 -4.163 -13.584 1.00 98.12 96 ILE A C 1
ATOM 723 O O . ILE A 1 96 ? 7.683 -5.196 -12.917 1.00 98.12 96 ILE A O 1
ATOM 727 N N . LEU A 1 97 ? 6.530 -3.432 -13.684 1.00 98.19 97 LEU A N 1
ATOM 728 C CA . LEU A 1 97 ? 5.280 -3.799 -13.005 1.00 98.19 97 LEU A CA 1
ATOM 729 C C . LEU A 1 97 ? 4.768 -5.169 -13.471 1.00 98.19 97 LEU A C 1
ATOM 731 O O . LEU A 1 97 ? 4.362 -6.000 -12.657 1.00 98.19 97 LEU A O 1
ATOM 735 N N . GLY A 1 98 ? 4.828 -5.439 -14.778 1.00 97.31 98 GLY A N 1
ATOM 736 C CA . GLY A 1 98 ? 4.480 -6.744 -15.336 1.00 97.31 98 GLY A CA 1
ATOM 737 C C . GLY A 1 98 ? 5.369 -7.870 -14.801 1.00 97.31 98 GLY A C 1
ATOM 738 O O . GLY A 1 98 ? 4.862 -8.930 -14.429 1.00 97.31 98 GLY A O 1
ATOM 739 N N . ALA A 1 99 ? 6.679 -7.634 -14.714 1.00 97.19 99 ALA A N 1
ATOM 740 C CA . ALA A 1 99 ? 7.639 -8.584 -14.165 1.00 97.19 99 ALA A CA 1
ATOM 741 C C . ALA A 1 99 ? 7.393 -8.845 -12.672 1.00 97.19 99 ALA A C 1
ATOM 7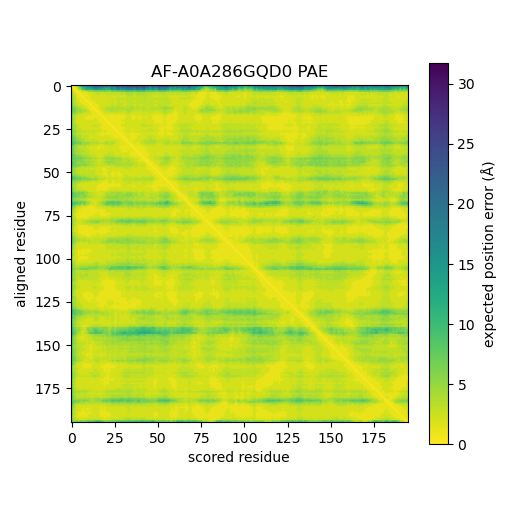43 O O . ALA A 1 99 ? 7.340 -10.004 -12.268 1.00 97.19 99 ALA A O 1
ATOM 744 N N . ALA A 1 100 ? 7.146 -7.802 -11.875 1.00 97.75 100 ALA A N 1
ATOM 745 C CA . ALA A 1 100 ? 6.840 -7.907 -10.448 1.00 97.75 100 ALA A CA 1
ATOM 746 C C . ALA A 1 100 ? 5.572 -8.737 -10.176 1.00 97.75 100 ALA A C 1
ATOM 748 O O . ALA A 1 100 ? 5.538 -9.567 -9.264 1.00 97.75 100 ALA A O 1
ATOM 749 N N . LEU A 1 101 ? 4.527 -8.561 -10.992 1.00 97.19 101 LEU A N 1
ATOM 750 C CA . LEU A 1 101 ? 3.274 -9.321 -10.892 1.00 97.19 101 LEU A CA 1
ATOM 751 C C . LEU A 1 101 ? 3.409 -10.778 -11.359 1.00 97.19 101 LEU A C 1
ATOM 753 O O . LEU A 1 101 ? 2.680 -11.648 -10.878 1.00 97.19 101 LEU A O 1
ATOM 757 N N . ALA A 1 102 ? 4.318 -11.046 -12.298 1.00 96.06 102 ALA A N 1
ATOM 758 C CA . ALA A 1 102 ? 4.608 -12.387 -12.803 1.00 96.06 102 ALA A CA 1
ATOM 759 C C . ALA A 1 102 ? 5.671 -13.132 -11.978 1.00 96.06 102 ALA A C 1
ATOM 761 O O . ALA A 1 102 ? 5.822 -14.345 -12.143 1.00 96.06 102 ALA A O 1
ATOM 762 N N . HIS A 1 103 ? 6.412 -12.426 -11.119 1.00 96.00 103 HIS A N 1
ATOM 763 C CA . HIS A 1 103 ? 7.505 -13.002 -10.350 1.00 96.00 103 HIS A CA 1
ATOM 764 C C . HIS A 1 103 ? 6.991 -14.110 -9.415 1.00 96.00 103 HIS A C 1
ATOM 766 O O . HIS A 1 103 ? 5.972 -13.897 -8.741 1.00 96.00 103 HIS A O 1
ATOM 772 N N . PRO A 1 104 ? 7.668 -15.273 -9.339 1.00 94.19 104 PRO A N 1
ATOM 773 C CA . PRO A 1 104 ? 7.297 -16.348 -8.422 1.00 94.19 104 PRO A CA 1
ATOM 774 C C . PRO A 1 104 ? 7.172 -15.869 -6.973 1.00 94.19 104 PRO A C 1
ATOM 776 O O . PRO A 1 104 ? 7.779 -14.878 -6.576 1.00 94.19 104 PRO A O 1
ATOM 779 N N . THR A 1 105 ? 6.367 -16.567 -6.179 1.00 94.56 105 THR A N 1
ATOM 780 C CA . THR A 1 105 ? 6.163 -16.255 -4.752 1.00 94.56 105 THR A CA 1
ATOM 781 C C . THR A 1 105 ? 6.838 -17.272 -3.833 1.00 94.56 105 THR A C 1
ATOM 783 O O . THR A 1 105 ? 6.739 -17.149 -2.621 1.00 94.56 105 THR A O 1
ATOM 786 N N . ASP A 1 106 ? 7.472 -18.310 -4.389 1.00 91.00 106 ASP A N 1
ATOM 787 C CA . ASP A 1 106 ? 7.950 -19.473 -3.625 1.00 91.00 106 ASP A CA 1
ATOM 788 C C . ASP A 1 106 ? 9.072 -19.129 -2.635 1.00 91.00 106 ASP A C 1
ATOM 790 O O . ASP A 1 106 ? 9.178 -19.768 -1.592 1.00 91.00 106 ASP A O 1
ATOM 794 N N . ASP A 1 107 ? 9.874 -18.109 -2.947 1.00 91.19 107 ASP A N 1
ATOM 795 C CA . ASP A 1 107 ? 10.971 -17.652 -2.088 1.00 91.19 107 ASP A CA 1
ATOM 796 C C . ASP A 1 107 ? 10.627 -16.343 -1.345 1.00 91.19 107 ASP A C 1
ATOM 798 O O . ASP A 1 107 ? 11.547 -15.642 -0.922 1.00 91.19 107 ASP A O 1
ATOM 802 N N . ASP A 1 108 ? 9.356 -15.904 -1.349 1.00 96.12 108 ASP A N 1
ATOM 803 C CA . ASP A 1 108 ? 8.965 -14.647 -0.691 1.00 96.12 108 ASP A CA 1
ATOM 804 C C . ASP A 1 108 ? 9.107 -14.838 0.828 1.00 96.12 108 ASP A C 1
ATOM 806 O O . ASP A 1 108 ? 8.833 -15.912 1.364 1.00 96.12 108 ASP A O 1
ATOM 810 N N . GLU A 1 109 ? 9.545 -13.799 1.533 1.00 96.69 109 GLU A N 1
ATOM 811 C CA . GLU A 1 109 ? 9.636 -13.816 2.988 1.00 96.69 109 GLU A CA 1
ATOM 812 C C . GLU A 1 109 ? 8.238 -13.740 3.606 1.00 96.69 109 GLU A C 1
ATOM 814 O O . GLU A 1 109 ? 7.405 -12.922 3.210 1.00 96.69 109 GLU A O 1
ATOM 819 N N . ASP A 1 110 ? 7.972 -14.587 4.597 1.00 96.50 110 ASP A N 1
ATOM 820 C CA . ASP A 1 110 ? 6.710 -14.552 5.329 1.00 96.50 110 ASP A CA 1
ATOM 821 C C . ASP A 1 110 ? 6.658 -13.318 6.242 1.00 96.50 110 ASP A C 1
ATOM 823 O O . ASP A 1 110 ? 7.512 -13.123 7.109 1.00 96.50 110 ASP A O 1
ATOM 827 N N . GLY A 1 111 ? 5.614 -12.510 6.076 1.00 96.44 111 GLY A N 1
ATOM 828 C CA . GLY A 1 111 ? 5.268 -11.419 6.976 1.00 96.44 111 GLY A CA 1
ATOM 829 C C . GLY A 1 111 ? 4.142 -11.785 7.944 1.00 96.44 111 GLY A C 1
ATOM 830 O O . GLY A 1 111 ? 3.505 -12.840 7.868 1.00 96.44 111 GLY A O 1
ATOM 831 N N . ASP A 1 112 ? 3.858 -10.865 8.859 1.00 97.25 112 ASP A N 1
ATOM 832 C CA . ASP A 1 112 ? 2.741 -10.975 9.788 1.00 97.25 112 ASP A CA 1
ATOM 833 C C . ASP A 1 112 ? 1.387 -10.978 9.058 1.00 97.25 112 ASP A C 1
ATOM 835 O O . ASP A 1 112 ? 1.185 -10.350 8.018 1.00 97.25 112 ASP A O 1
ATOM 839 N N . SER A 1 113 ? 0.405 -11.674 9.632 1.00 97.25 113 SER A N 1
ATOM 840 C CA . SER A 1 113 ? -0.954 -11.684 9.082 1.00 97.25 113 SER A CA 1
ATOM 841 C C . SER A 1 113 ? -1.698 -10.378 9.367 1.00 97.25 113 SER A C 1
ATOM 843 O O . SER A 1 113 ? -1.662 -9.850 10.479 1.00 97.25 113 SER A O 1
ATOM 845 N N . LEU A 1 114 ? -2.473 -9.915 8.388 1.00 98.38 114 LEU A N 1
ATOM 846 C CA . LEU A 1 114 ? -3.311 -8.725 8.478 1.00 98.38 114 LEU A CA 1
ATOM 847 C C . LEU A 1 114 ? -4.786 -9.110 8.613 1.00 98.38 114 LEU A C 1
ATOM 849 O O . LEU A 1 114 ? -5.330 -9.825 7.776 1.00 98.38 114 LEU A O 1
ATOM 853 N N . SER A 1 115 ? -5.465 -8.614 9.646 1.00 98.31 115 SER A N 1
ATOM 854 C CA . SER A 1 115 ? -6.913 -8.808 9.804 1.00 98.31 115 SER A CA 1
ATOM 855 C C . SER A 1 115 ? -7.689 -7.612 9.259 1.00 98.31 115 SER A C 1
ATOM 857 O O . SER A 1 115 ? -7.499 -6.493 9.725 1.00 98.31 115 SER A O 1
ATOM 859 N N . VAL A 1 116 ? -8.607 -7.870 8.326 1.00 98.50 116 VAL A N 1
ATOM 860 C CA . VAL A 1 116 ? -9.497 -6.882 7.693 1.00 98.50 116 VAL A CA 1
ATOM 861 C C . VAL A 1 116 ? -10.964 -7.313 7.864 1.00 98.50 116 VAL A C 1
ATOM 863 O O . VAL A 1 116 ? -11.637 -7.671 6.891 1.00 98.50 116 VAL A O 1
ATOM 866 N N . PRO A 1 117 ? -11.490 -7.376 9.103 1.00 98.12 117 PRO A N 1
ATOM 867 C CA . PRO A 1 117 ? -12.838 -7.880 9.375 1.00 98.12 117 PRO A CA 1
ATOM 868 C C . PRO A 1 117 ? -13.957 -7.051 8.734 1.00 98.12 117 PRO A C 1
ATOM 870 O O . PRO A 1 117 ? -15.061 -7.563 8.560 1.00 98.12 117 PRO A O 1
ATOM 873 N N . THR A 1 118 ? -13.710 -5.788 8.380 1.00 98.06 118 THR A N 1
ATOM 874 C CA . THR A 1 118 ? -14.722 -4.942 7.734 1.00 98.06 118 THR A CA 1
ATOM 875 C C . THR A 1 118 ? -14.735 -5.088 6.215 1.00 98.06 118 THR A C 1
ATOM 877 O O . THR A 1 118 ? -15.653 -4.591 5.561 1.00 98.06 118 THR A O 1
ATOM 880 N N . GLY A 1 119 ? -13.720 -5.744 5.639 1.00 98.19 119 GLY A N 1
ATOM 881 C CA . GLY A 1 119 ? -13.500 -5.775 4.194 1.00 98.19 119 GLY A CA 1
ATOM 882 C C . GLY A 1 119 ? -13.132 -4.409 3.606 1.00 98.19 119 GLY A C 1
ATOM 883 O O . GLY A 1 119 ? -13.277 -4.210 2.401 1.00 98.19 119 GLY A O 1
ATOM 884 N N . ARG A 1 120 ? -12.696 -3.449 4.432 1.00 98.44 120 ARG A N 1
ATOM 885 C CA . ARG A 1 120 ? -12.173 -2.153 3.984 1.00 98.44 120 ARG A CA 1
ATOM 886 C C . ARG A 1 120 ? -10.701 -2.057 4.352 1.00 98.44 120 ARG A C 1
ATOM 888 O O . ARG A 1 120 ? -10.383 -1.873 5.522 1.00 98.44 120 ARG A O 1
ATOM 895 N N . LEU A 1 121 ? -9.831 -2.187 3.358 1.00 98.56 121 LEU A N 1
ATOM 896 C CA . LEU 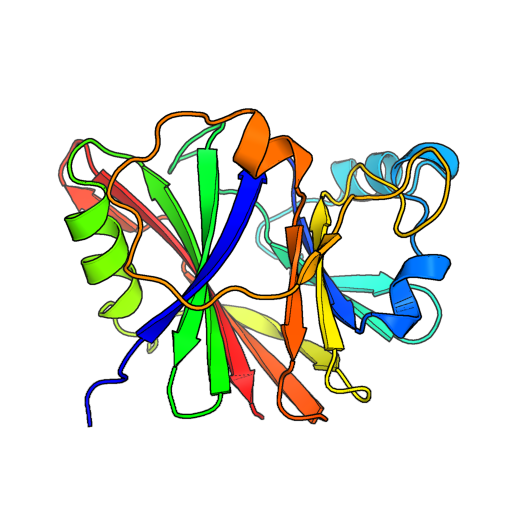A 1 121 ? -8.385 -2.084 3.531 1.00 98.56 121 LEU A CA 1
ATOM 897 C C . LEU A 1 121 ? -7.934 -0.678 3.133 1.00 98.56 121 LEU A C 1
ATOM 899 O O . LEU A 1 121 ? -8.114 -0.287 1.984 1.00 98.56 121 LEU A O 1
ATOM 903 N N . ALA A 1 122 ? -7.367 0.071 4.070 1.00 98.38 122 ALA A N 1
ATOM 904 C CA . ALA A 1 122 ? -6.753 1.366 3.810 1.00 98.38 122 ALA A CA 1
ATOM 905 C C . ALA A 1 122 ? -5.234 1.210 3.693 1.00 98.38 122 ALA A C 1
ATOM 907 O O . ALA A 1 122 ? -4.636 0.461 4.468 1.00 98.38 122 ALA A O 1
ATOM 908 N N . LEU A 1 123 ? -4.635 1.941 2.755 1.00 98.12 123 LEU A N 1
ATOM 909 C CA . LEU A 1 123 ? -3.192 2.123 2.646 1.00 98.12 123 LEU A CA 1
ATOM 910 C C . LEU A 1 123 ? -2.868 3.599 2.904 1.00 98.12 123 LEU A C 1
ATOM 912 O O . LEU A 1 123 ? -3.327 4.459 2.157 1.00 98.12 123 LEU A O 1
ATOM 916 N N . ILE A 1 124 ? -2.119 3.896 3.966 1.00 97.75 124 ILE A N 1
ATOM 917 C CA . ILE A 1 124 ? -1.778 5.272 4.376 1.00 97.75 124 ILE A CA 1
ATOM 918 C C . ILE A 1 124 ? -0.277 5.413 4.628 1.00 97.75 124 ILE A C 1
ATOM 920 O O . ILE A 1 124 ? 0.351 4.441 5.047 1.00 97.75 124 ILE A O 1
ATOM 924 N N . SER A 1 125 ? 0.294 6.606 4.433 1.00 96.88 125 SER A N 1
ATOM 925 C CA . SER A 1 125 ? 1.651 6.883 4.931 1.00 96.88 125 SER A CA 1
ATOM 926 C C . SER A 1 125 ? 1.653 6.751 6.455 1.00 96.88 125 SER A C 1
ATOM 928 O O . SER A 1 125 ? 0.762 7.276 7.129 1.00 96.88 125 SER A O 1
ATOM 930 N N . ALA A 1 126 ? 2.650 6.058 7.007 1.00 96.94 126 ALA A N 1
ATOM 931 C CA . ALA A 1 126 ? 2.796 5.924 8.451 1.00 96.94 126 ALA A CA 1
ATOM 932 C C . ALA A 1 126 ? 3.073 7.274 9.129 1.00 96.94 126 ALA A C 1
ATOM 934 O O . ALA A 1 126 ? 2.758 7.426 10.308 1.00 96.94 126 ALA A O 1
ATOM 935 N N . ALA A 1 127 ? 3.637 8.247 8.407 1.00 96.44 127 ALA A N 1
ATOM 936 C CA . ALA A 1 127 ? 3.946 9.566 8.948 1.00 96.44 127 ALA A CA 1
ATOM 937 C C . ALA A 1 127 ? 2.703 10.415 9.226 1.00 96.44 127 ALA A C 1
ATOM 939 O O . ALA A 1 127 ? 2.759 11.301 10.073 1.00 96.44 127 ALA A O 1
ATOM 940 N N . LEU A 1 128 ? 1.581 10.137 8.560 1.00 97.12 128 LEU A N 1
ATOM 941 C CA . LEU A 1 128 ? 0.327 10.868 8.734 1.00 97.12 128 LEU A CA 1
ATOM 942 C C . LEU A 1 128 ? -0.549 10.217 9.809 1.00 97.12 128 LEU A C 1
ATOM 944 O O . LEU A 1 128 ? -0.411 9.034 10.130 1.00 97.12 128 LEU A O 1
ATOM 948 N N . ASP A 1 129 ? -1.479 10.984 10.374 1.00 97.81 129 ASP A N 1
ATOM 949 C CA . ASP A 1 129 ? -2.524 10.409 11.217 1.00 97.81 129 ASP A CA 1
ATOM 950 C C . ASP A 1 129 ? -3.495 9.596 10.359 1.00 97.81 129 ASP A C 1
ATOM 952 O O . ASP A 1 129 ? -3.599 9.787 9.149 1.00 97.81 129 ASP A O 1
ATOM 956 N N . GLY A 1 130 ? -4.263 8.690 10.960 1.00 96.19 130 GLY A N 1
ATOM 957 C CA . GLY A 1 130 ? -5.322 8.046 10.193 1.00 96.19 130 GLY A CA 1
ATOM 958 C C . GLY A 1 130 ? -6.428 9.040 9.832 1.00 96.19 130 GLY A C 1
ATOM 959 O O . GLY A 1 130 ? -6.894 9.047 8.695 1.00 96.19 130 GLY A O 1
ATOM 960 N N . TRP A 1 131 ? -6.865 9.873 10.787 1.00 92.62 131 TRP A N 1
ATOM 961 C CA . TRP A 1 131 ? -7.977 10.829 10.651 1.00 92.62 131 TRP A CA 1
ATOM 962 C C . TRP A 1 131 ? -7.593 12.217 11.179 1.00 92.62 131 TRP A C 1
ATOM 964 O O . TRP A 1 131 ? -6.683 12.361 11.985 1.00 92.62 131 TRP A O 1
ATOM 974 N N . GLY A 1 132 ? -8.388 13.228 10.819 1.00 92.06 132 GLY A N 1
ATOM 975 C CA . GLY A 1 132 ? -8.268 14.583 11.358 1.00 92.06 132 GLY A CA 1
ATOM 976 C C . GLY A 1 132 ? -7.512 15.536 10.429 1.00 92.06 132 GLY A C 1
ATOM 977 O O . GLY A 1 132 ? -7.354 15.230 9.250 1.00 92.06 132 GLY A O 1
ATOM 978 N N . PRO A 1 133 ? -7.109 16.719 10.930 1.00 91.38 133 PRO A N 1
ATOM 979 C CA . PRO A 1 133 ? -6.414 17.735 10.135 1.00 91.38 133 PRO A CA 1
ATOM 980 C C . PRO A 1 133 ? -5.075 17.267 9.556 1.00 91.38 133 PRO A C 1
ATOM 982 O O . PRO A 1 133 ? -4.729 17.690 8.460 1.00 91.38 133 PRO A O 1
ATOM 985 N N . ASP A 1 134 ? -4.381 16.382 10.273 1.00 93.56 134 ASP A N 1
ATOM 986 C CA . ASP A 1 134 ? -3.110 15.766 9.870 1.00 93.56 134 ASP A CA 1
ATOM 987 C C . ASP A 1 134 ? -3.328 14.338 9.316 1.00 93.56 134 ASP A C 1
ATOM 989 O O . ASP A 1 134 ? -2.406 13.527 9.236 1.00 93.56 134 ASP A O 1
ATOM 993 N N . GLY A 1 135 ? -4.583 14.009 8.981 1.00 94.50 135 GLY A N 1
ATOM 994 C CA . GLY A 1 135 ? -4.998 12.692 8.518 1.00 94.50 135 GLY A CA 1
ATOM 995 C C . GLY A 1 135 ? -4.574 12.408 7.080 1.00 94.50 135 GLY A C 1
ATOM 996 O O . GLY A 1 135 ? -4.662 13.279 6.213 1.00 94.50 135 GLY A O 1
ATOM 997 N N . ALA A 1 136 ? -4.187 11.164 6.813 1.00 94.88 136 ALA A N 1
ATOM 998 C CA . ALA A 1 136 ? -3.873 10.692 5.477 1.00 94.88 136 ALA A CA 1
ATOM 999 C C . ALA A 1 136 ? -5.098 10.823 4.552 1.00 94.88 136 ALA A C 1
ATOM 1001 O O . ALA A 1 136 ? -6.165 10.276 4.868 1.00 94.88 136 ALA A O 1
ATOM 1002 N N . PRO A 1 137 ? -4.980 11.513 3.401 1.00 95.06 137 PRO A N 1
ATOM 1003 C CA . PRO A 1 137 ? -6.035 11.493 2.402 1.00 95.06 137 PRO A CA 1
ATOM 1004 C C . PRO A 1 137 ? -6.226 10.062 1.885 1.00 95.06 137 PRO A C 1
ATOM 1006 O O . PRO A 1 137 ? -5.269 9.296 1.746 1.00 95.06 137 PRO A O 1
ATOM 1009 N N . LEU A 1 138 ? -7.481 9.701 1.619 1.00 96.31 138 LEU A N 1
ATOM 1010 C CA . LEU A 1 138 ? -7.855 8.391 1.099 1.00 96.31 138 LEU A CA 1
ATOM 1011 C C . LEU A 1 138 ? -8.762 8.542 -0.118 1.00 96.31 138 LEU A C 1
ATOM 1013 O O . LEU A 1 138 ? -9.814 9.187 -0.050 1.00 96.31 138 LEU A O 1
ATOM 1017 N N . ALA A 1 139 ? -8.402 7.854 -1.195 1.00 95.06 139 ALA A N 1
ATOM 1018 C CA . ALA A 1 139 ? -9.202 7.748 -2.402 1.00 95.06 139 ALA A CA 1
ATOM 1019 C C . ALA A 1 139 ? -9.902 6.380 -2.460 1.00 95.06 139 ALA A C 1
ATOM 1021 O O . ALA A 1 139 ? -9.279 5.354 -2.181 1.00 95.06 139 ALA A O 1
ATOM 1022 N N . PRO A 1 140 ? -11.190 6.306 -2.845 1.00 94.94 140 PRO A N 1
ATOM 1023 C CA . PRO A 1 140 ? -11.803 5.032 -3.201 1.00 94.94 140 PRO A CA 1
ATOM 1024 C C . PRO A 1 140 ? -11.005 4.339 -4.308 1.00 94.94 140 PRO A C 1
ATOM 1026 O O . PRO A 1 140 ? -10.515 5.005 -5.219 1.00 94.94 140 PRO A O 1
ATOM 1029 N N . GLU A 1 141 ? -10.933 3.009 -4.262 1.00 91.19 141 GLU A N 1
ATOM 1030 C CA . GLU A 1 141 ? -10.323 2.235 -5.344 1.00 91.19 141 GLU A CA 1
ATOM 1031 C C . GLU A 1 141 ? -10.879 2.620 -6.722 1.00 91.19 141 GLU A C 1
ATOM 1033 O O . GLU A 1 141 ? -12.091 2.776 -6.909 1.00 91.19 141 GLU A O 1
ATOM 1038 N N . SER A 1 142 ? -9.985 2.732 -7.701 1.00 88.00 142 SER A N 1
ATOM 1039 C CA . SER A 1 142 ? -10.344 2.993 -9.090 1.00 88.00 142 SER A CA 1
ATOM 1040 C C . SER A 1 142 ? -9.652 1.973 -9.971 1.00 88.00 142 SER A C 1
ATOM 1042 O O . SER A 1 142 ? -8.440 2.026 -10.155 1.00 88.00 142 SER A O 1
ATOM 1044 N N . SER A 1 143 ? -10.433 1.048 -10.528 1.00 88.44 143 SER A N 1
ATOM 1045 C CA . SER A 1 143 ? -9.898 0.084 -11.483 1.00 88.44 143 SER A CA 1
ATOM 1046 C C . SER A 1 143 ? -9.473 0.793 -12.768 1.00 88.44 143 SER A C 1
ATOM 1048 O O . SER A 1 143 ? -10.249 1.558 -13.349 1.00 88.44 143 SER A O 1
ATOM 1050 N N . GLY A 1 144 ? -8.247 0.534 -13.213 1.00 86.31 144 GLY A N 1
ATOM 1051 C CA . GLY A 1 144 ? -7.681 1.138 -14.410 1.00 86.31 144 GLY A CA 1
ATOM 1052 C C . GLY A 1 144 ? -6.645 0.250 -15.099 1.00 86.31 144 GLY A C 1
ATOM 1053 O O . GLY A 1 144 ? -6.294 -0.820 -14.590 1.00 86.31 144 GLY A O 1
ATOM 1054 N N . PRO A 1 145 ? -6.163 0.669 -16.284 1.00 88.38 145 PRO A N 1
ATOM 1055 C CA . PRO A 1 145 ? -4.989 0.054 -16.887 1.00 88.38 145 PRO A CA 1
ATOM 1056 C C . PRO A 1 145 ? -3.775 0.219 -15.964 1.00 88.38 145 PRO A C 1
ATOM 1058 O O . PRO A 1 145 ? -3.728 1.144 -15.154 1.00 88.38 145 PRO A O 1
ATOM 1061 N N . ALA A 1 146 ? -2.778 -0.652 -16.123 1.00 92.12 146 ALA A N 1
ATOM 1062 C CA . ALA A 1 146 ? -1.503 -0.467 -15.445 1.00 92.12 146 ALA A CA 1
ATOM 1063 C C . ALA A 1 146 ? -0.902 0.912 -15.805 1.00 92.12 146 ALA A C 1
ATOM 1065 O O . ALA A 1 146 ? -0.980 1.317 -16.973 1.00 92.12 146 ALA A O 1
ATOM 1066 N N . PRO A 1 147 ? -0.315 1.629 -14.833 1.00 94.12 147 PRO A N 1
ATOM 1067 C CA . PRO A 1 147 ? 0.346 2.903 -15.075 1.00 94.12 147 PRO A CA 1
ATOM 1068 C C . PRO A 1 147 ? 1.452 2.794 -16.123 1.00 94.12 147 PRO A C 1
ATOM 1070 O O . PRO A 1 147 ? 2.159 1.790 -16.210 1.00 94.12 147 PRO A O 1
ATOM 1073 N N . THR A 1 148 ? 1.622 3.857 -16.909 1.00 95.31 148 THR A N 1
ATOM 1074 C CA . THR A 1 148 ? 2.642 3.914 -17.965 1.00 95.31 148 THR A CA 1
ATOM 1075 C C . THR A 1 148 ? 3.885 4.717 -17.593 1.00 95.31 148 THR A C 1
ATOM 1077 O O . THR A 1 148 ? 4.802 4.797 -18.402 1.00 95.31 148 THR A O 1
ATOM 1080 N N . SER A 1 149 ? 3.903 5.352 -16.418 1.00 94.44 149 SER A N 1
ATOM 1081 C CA . SER A 1 149 ? 4.976 6.251 -15.985 1.00 94.44 149 SER A CA 1
ATOM 1082 C C . SER A 1 149 ? 5.121 6.259 -14.462 1.00 94.44 149 SER A C 1
ATOM 1084 O O . SER A 1 149 ? 4.117 6.227 -13.741 1.00 94.44 149 SER A O 1
ATOM 1086 N N . SER A 1 150 ? 6.370 6.351 -14.003 1.00 94.56 150 SER A N 1
ATOM 1087 C CA . SER A 1 150 ? 6.761 6.603 -12.612 1.00 94.56 150 SER A CA 1
ATOM 1088 C C . SER A 1 150 ? 6.853 8.094 -12.270 1.00 94.56 150 SER A C 1
ATOM 1090 O O . SER A 1 150 ? 7.125 8.433 -11.123 1.00 94.56 150 SER A O 1
ATOM 1092 N N . GLU A 1 151 ? 6.629 8.991 -13.236 1.00 95.38 151 GLU A N 1
ATOM 1093 C CA . GLU A 1 151 ? 6.709 10.435 -13.009 1.00 95.38 151 GLU A CA 1
ATOM 1094 C C . GLU A 1 151 ? 5.735 10.891 -11.914 1.00 95.38 151 GLU A C 1
ATOM 1096 O O . GLU A 1 151 ? 4.607 10.396 -11.795 1.00 95.38 151 GLU A O 1
ATOM 1101 N N . TYR A 1 152 ? 6.187 11.856 -11.114 1.00 95.75 152 TYR A N 1
ATOM 1102 C CA . TYR A 1 152 ? 5.372 12.473 -10.079 1.00 95.75 152 TYR A CA 1
ATOM 1103 C C . TYR A 1 152 ? 4.167 13.209 -10.681 1.00 95.75 152 TYR A C 1
ATOM 1105 O O . TYR A 1 152 ? 4.284 13.946 -11.663 1.00 95.75 152 TYR A O 1
ATOM 1113 N N . ASP A 1 153 ? 3.014 13.043 -10.041 1.00 95.00 153 ASP A N 1
ATOM 1114 C CA . ASP A 1 153 ? 1.750 13.695 -10.371 1.00 95.00 153 ASP A CA 1
ATOM 1115 C C . ASP A 1 153 ? 1.112 14.184 -9.070 1.00 95.00 153 ASP A C 1
ATOM 1117 O O . ASP A 1 153 ? 0.567 13.397 -8.294 1.00 95.00 153 ASP A O 1
ATOM 1121 N N . ALA A 1 154 ? 1.166 15.499 -8.858 1.00 95.25 154 ALA A N 1
ATOM 1122 C CA . ALA A 1 154 ? 0.645 16.138 -7.656 1.00 95.25 154 ALA A CA 1
ATOM 1123 C C . ALA A 1 154 ? -0.857 15.891 -7.455 1.00 95.25 154 ALA A C 1
ATOM 1125 O O . ALA A 1 154 ? -1.306 15.754 -6.327 1.00 95.25 154 ALA A O 1
ATOM 1126 N N . ALA A 1 155 ? -1.649 15.801 -8.530 1.00 93.12 155 ALA A N 1
ATOM 1127 C CA . ALA A 1 155 ? -3.086 15.574 -8.398 1.00 93.12 155 ALA A CA 1
ATOM 1128 C C . ALA A 1 155 ? -3.396 14.138 -7.955 1.00 93.12 155 ALA A C 1
ATOM 1130 O O . ALA A 1 155 ? -4.363 13.912 -7.226 1.00 93.12 155 ALA A O 1
ATOM 1131 N N . ALA A 1 156 ? -2.592 13.172 -8.405 1.00 91.88 156 ALA A N 1
ATOM 1132 C CA . ALA A 1 156 ? -2.697 11.788 -7.957 1.00 91.88 156 ALA A CA 1
ATOM 1133 C C . ALA A 1 156 ? -2.198 11.619 -6.513 1.00 91.88 156 ALA A C 1
ATOM 1135 O O . ALA A 1 156 ? -2.786 10.846 -5.764 1.00 91.88 156 ALA A O 1
ATOM 1136 N N . ASP A 1 157 ? -1.157 12.356 -6.122 1.00 94.00 157 ASP A N 1
ATOM 1137 C CA . ASP A 1 157 ? -0.621 12.368 -4.758 1.00 94.00 157 ASP A CA 1
ATOM 1138 C C . ASP A 1 157 ? -1.620 12.999 -3.772 1.00 94.00 157 ASP A C 1
ATOM 1140 O O . ASP A 1 157 ? -2.019 12.369 -2.793 1.00 94.00 157 ASP A O 1
ATOM 1144 N N . ASP A 1 158 ? -2.159 14.176 -4.112 1.00 92.62 158 ASP A N 1
ATOM 1145 C CA . ASP A 1 158 ? -3.180 14.890 -3.329 1.00 92.62 158 ASP A CA 1
ATOM 1146 C C . ASP A 1 158 ? -4.467 14.066 -3.122 1.00 92.62 158 ASP A C 1
ATOM 1148 O O . ASP A 1 158 ? -5.204 14.281 -2.154 1.00 92.62 158 ASP A O 1
ATOM 1152 N N . ALA A 1 159 ? -4.772 13.126 -4.026 1.00 91.38 159 ALA A N 1
ATOM 1153 C CA . ALA A 1 159 ? -5.911 12.220 -3.873 1.00 91.38 159 ALA A CA 1
ATOM 1154 C C . ALA A 1 159 ? -5.722 11.231 -2.707 1.00 91.38 159 ALA A C 1
ATOM 1156 O O . ALA A 1 159 ? -6.710 10.772 -2.123 1.00 91.38 159 ALA A O 1
ATOM 1157 N N . GLY A 1 160 ? -4.470 10.947 -2.346 1.00 92.62 160 GLY A N 1
ATOM 1158 C CA . GLY A 1 160 ? -4.092 10.094 -1.234 1.00 92.62 160 GLY A CA 1
ATOM 1159 C C . GLY A 1 160 ? -4.096 8.602 -1.537 1.00 92.62 160 GLY A C 1
ATOM 1160 O O . GLY A 1 160 ? -4.276 8.152 -2.669 1.00 92.62 160 GLY A O 1
ATOM 1161 N N . GLY A 1 161 ? -3.876 7.815 -0.485 1.00 95.50 161 GLY A N 1
ATOM 1162 C CA . GLY A 1 161 ? -3.725 6.371 -0.603 1.00 95.50 161 GLY A CA 1
ATOM 1163 C C . GLY A 1 161 ? -5.042 5.637 -0.883 1.00 95.50 161 GLY A C 1
ATOM 1164 O O . GLY A 1 161 ? -6.131 6.144 -0.593 1.00 95.50 161 GLY A O 1
ATOM 1165 N N . PRO A 1 162 ? -4.986 4.427 -1.461 1.00 96.81 162 PRO A N 1
ATOM 1166 C CA . PRO A 1 162 ? -6.191 3.692 -1.808 1.00 96.81 162 PRO A CA 1
ATOM 1167 C C . PRO A 1 162 ? -6.932 3.136 -0.583 1.00 96.81 162 PRO A C 1
ATOM 1169 O O . PRO A 1 162 ? -6.356 2.497 0.300 1.00 96.81 162 PRO A O 1
ATOM 1172 N N . LEU A 1 163 ? -8.256 3.300 -0.594 1.00 97.94 163 LEU A N 1
ATOM 1173 C CA . LEU A 1 163 ? -9.215 2.606 0.259 1.00 97.94 163 LEU A CA 1
ATOM 1174 C C . LEU A 1 163 ? -9.931 1.526 -0.561 1.00 97.94 163 LEU A C 1
ATOM 1176 O O . LEU A 1 163 ? -10.830 1.811 -1.361 1.00 97.94 163 LEU A O 1
ATOM 1180 N N . LEU A 1 164 ? -9.534 0.276 -0.337 1.00 97.94 164 LEU A N 1
ATOM 1181 C CA . LEU A 1 164 ? -9.992 -0.884 -1.088 1.00 97.94 164 LEU A CA 1
ATOM 1182 C C . LEU A 1 164 ? -11.188 -1.579 -0.429 1.00 97.94 164 LEU A C 1
ATOM 1184 O O . LEU A 1 164 ? -11.293 -1.662 0.797 1.00 97.94 164 LEU A O 1
ATOM 1188 N N . ARG A 1 165 ? -12.057 -2.164 -1.257 1.00 97.25 165 ARG A N 1
ATOM 1189 C CA . ARG A 1 165 ? -13.071 -3.147 -0.861 1.00 97.25 165 ARG A CA 1
ATOM 1190 C C . ARG A 1 165 ? -12.540 -4.549 -1.133 1.00 97.25 165 ARG A C 1
ATOM 1192 O O . ARG A 1 165 ? -12.331 -4.934 -2.280 1.00 97.25 165 ARG A O 1
ATOM 1199 N N . VAL A 1 166 ? -12.355 -5.317 -0.069 1.00 96.88 166 VAL A N 1
ATOM 1200 C CA . VAL A 1 166 ? -11.712 -6.636 -0.093 1.00 96.88 166 VAL A CA 1
ATOM 1201 C C . VAL A 1 166 ? -12.609 -7.672 0.585 1.00 96.88 166 VAL A C 1
ATOM 1203 O O . VAL A 1 166 ? -13.581 -7.315 1.258 1.00 96.88 166 VAL A O 1
ATOM 1206 N N . LEU A 1 167 ? -12.311 -8.964 0.424 1.00 96.25 167 LEU A N 1
ATOM 1207 C CA . LEU A 1 167 ? -13.019 -9.999 1.179 1.00 96.25 167 LEU A CA 1
ATOM 1208 C C . LEU A 1 167 ? -12.739 -9.809 2.679 1.00 96.25 167 LEU A C 1
ATOM 1210 O O . LEU A 1 167 ? -11.568 -9.728 3.059 1.00 96.25 167 LEU A O 1
ATOM 1214 N N . PRO A 1 168 ? -13.769 -9.733 3.540 1.00 97.94 168 PRO A N 1
ATOM 1215 C CA . PRO A 1 168 ? -13.551 -9.675 4.976 1.00 97.94 168 PRO A CA 1
ATOM 1216 C C . PRO A 1 168 ? -12.830 -10.930 5.468 1.00 97.94 168 PRO A C 1
ATOM 1218 O O . PRO A 1 168 ? -13.243 -12.044 5.140 1.00 97.94 168 PRO A O 1
ATOM 1221 N N . GLY A 1 169 ? -11.787 -10.767 6.277 1.00 97.88 169 GLY A N 1
ATOM 1222 C CA . GLY A 1 169 ? -11.036 -11.908 6.793 1.00 97.88 169 GLY A CA 1
ATOM 1223 C C . GLY A 1 169 ? -9.601 -11.576 7.161 1.00 97.88 169 GLY A C 1
ATOM 1224 O O . GLY A 1 169 ? -9.275 -10.433 7.477 1.00 97.88 169 GLY A O 1
ATOM 1225 N N . THR A 1 170 ? -8.754 -12.597 7.135 1.00 98.31 170 THR A N 1
ATOM 1226 C CA . THR A 1 170 ? -7.320 -12.478 7.391 1.00 98.31 170 THR A CA 1
ATOM 1227 C C . THR A 1 170 ? -6.561 -12.671 6.086 1.00 98.31 170 THR A C 1
ATOM 1229 O O . THR A 1 170 ? -6.902 -13.543 5.291 1.00 98.31 170 THR A O 1
ATOM 1232 N N . TYR A 1 171 ? -5.530 -11.863 5.887 1.00 98.50 171 TYR A N 1
ATOM 1233 C CA . TYR A 1 171 ? -4.609 -11.934 4.766 1.00 98.50 171 TYR A CA 1
ATOM 1234 C C . TYR A 1 171 ? -3.233 -12.317 5.293 1.00 98.50 171 TYR A C 1
ATOM 1236 O O . TYR A 1 171 ? -2.795 -11.809 6.326 1.00 98.50 171 TYR A O 1
ATOM 1244 N N . ARG A 1 172 ? -2.549 -13.210 4.586 1.00 97.88 172 ARG A N 1
ATOM 1245 C CA . ARG A 1 172 ? -1.127 -13.477 4.804 1.00 97.88 172 ARG A CA 1
ATOM 1246 C C . ARG A 1 172 ? -0.325 -12.477 3.995 1.00 97.88 172 ARG A C 1
ATOM 1248 O O . ARG A 1 172 ? -0.629 -12.291 2.817 1.00 97.88 172 ARG A O 1
ATOM 1255 N N . LEU A 1 173 ? 0.659 -11.854 4.628 1.00 98.31 173 LEU A N 1
ATOM 1256 C CA . LEU A 1 173 ? 1.635 -11.023 3.947 1.00 98.31 173 LEU A CA 1
ATOM 1257 C C . LEU A 1 173 ? 2.816 -11.894 3.515 1.00 98.31 173 LEU A C 1
ATOM 1259 O O . LEU A 1 173 ? 3.380 -12.615 4.331 1.00 98.31 173 LEU A O 1
ATOM 1263 N N . SER A 1 174 ? 3.194 -11.784 2.251 1.00 97.75 174 SER A N 1
ATOM 1264 C CA . SER A 1 174 ? 4.462 -12.277 1.719 1.00 97.75 174 SER A CA 1
ATOM 1265 C C . SER A 1 174 ? 5.227 -11.098 1.129 1.00 97.75 174 SER A C 1
ATOM 1267 O O . SER A 1 174 ? 4.628 -10.235 0.482 1.00 97.75 174 SER A O 1
ATOM 1269 N N . ILE A 1 175 ? 6.529 -11.032 1.377 1.00 97.69 175 ILE A N 1
ATOM 1270 C CA . ILE A 1 175 ? 7.374 -9.898 1.017 1.00 97.69 175 ILE A CA 1
ATOM 1271 C C . ILE A 1 175 ? 8.477 -10.372 0.089 1.00 97.69 175 ILE A C 1
ATOM 1273 O O . ILE A 1 175 ? 9.230 -11.296 0.384 1.00 97.69 175 ILE A O 1
ATOM 1277 N N . ARG A 1 176 ? 8.598 -9.689 -1.038 1.00 97.25 176 ARG A N 1
ATOM 1278 C CA . ARG A 1 176 ? 9.767 -9.749 -1.891 1.00 97.25 176 ARG A CA 1
ATOM 1279 C C . ARG A 1 176 ? 10.476 -8.407 -1.802 1.00 97.25 176 ARG A C 1
ATOM 1281 O O . ARG A 1 176 ? 9.990 -7.428 -2.363 1.00 97.25 176 ARG A O 1
ATOM 1288 N N . TRP A 1 177 ? 11.604 -8.378 -1.104 1.00 95.38 177 TRP A N 1
ATOM 1289 C CA . TRP A 1 177 ? 12.543 -7.253 -1.150 1.00 95.38 177 TRP A CA 1
ATOM 1290 C C . TRP A 1 177 ? 13.166 -7.121 -2.541 1.00 95.38 177 TRP A C 1
ATOM 1292 O O . TRP A 1 177 ? 12.850 -7.923 -3.422 1.00 95.38 177 TRP A O 1
ATOM 1302 N N . MET A 1 178 ? 14.023 -6.118 -2.735 1.00 95.75 178 MET A N 1
ATOM 1303 C CA . MET A 1 178 ? 14.584 -5.766 -4.038 1.00 95.75 178 MET A CA 1
ATOM 1304 C C . MET A 1 178 ? 14.971 -6.983 -4.899 1.00 95.75 178 MET A C 1
ATOM 1306 O O . MET A 1 178 ? 15.755 -7.853 -4.508 1.00 95.75 178 MET A O 1
ATOM 1310 N N . VAL A 1 179 ? 14.397 -7.013 -6.102 1.00 97.00 179 VAL A N 1
ATOM 1311 C CA . VAL A 1 179 ? 14.753 -7.915 -7.195 1.00 97.00 179 VAL A CA 1
ATOM 1312 C C . VAL A 1 179 ? 15.238 -7.076 -8.363 1.00 97.00 179 VAL A C 1
ATOM 1314 O O . VAL A 1 179 ? 14.464 -6.328 -8.963 1.00 97.00 179 VAL A O 1
ATOM 1317 N N . GLU A 1 180 ? 16.505 -7.263 -8.712 1.00 97.19 180 GLU A N 1
ATOM 1318 C CA . GLU A 1 180 ? 17.110 -6.727 -9.925 1.00 97.19 180 GLU A CA 1
ATOM 1319 C C . GLU A 1 180 ? 16.583 -7.495 -11.149 1.00 97.19 180 GLU A C 1
ATOM 1321 O O . GLU A 1 180 ? 16.626 -8.729 -11.205 1.00 97.19 180 GLU A O 1
ATOM 1326 N N . LEU A 1 181 ? 16.045 -6.762 -12.122 1.00 96.62 181 LEU A N 1
ATOM 1327 C CA . LEU A 1 181 ? 15.632 -7.289 -13.425 1.00 96.62 181 LEU A CA 1
ATOM 1328 C C . LEU A 1 181 ? 16.751 -7.116 -14.459 1.00 96.62 181 LEU A C 1
ATOM 1330 O O . LEU A 1 181 ? 16.986 -8.011 -15.274 1.00 96.62 181 LEU A O 1
ATOM 1334 N N . ASP A 1 182 ? 17.422 -5.967 -14.402 1.00 94.19 182 ASP A N 1
ATOM 1335 C CA . ASP A 1 182 ? 18.621 -5.597 -15.147 1.00 94.19 182 ASP A CA 1
ATOM 1336 C C . ASP A 1 182 ? 19.360 -4.460 -14.415 1.00 94.19 182 ASP A C 1
ATOM 1338 O O . ASP A 1 182 ? 18.928 -4.021 -13.351 1.00 94.19 182 ASP A O 1
ATOM 1342 N N . ASP A 1 183 ? 20.458 -3.973 -15.000 1.00 91.75 183 ASP A N 1
ATOM 1343 C CA . ASP A 1 183 ? 21.336 -2.953 -14.409 1.00 91.75 183 ASP A CA 1
ATOM 1344 C C . ASP A 1 183 ? 20.631 -1.621 -14.054 1.00 91.75 183 ASP A C 1
ATOM 1346 O O . ASP A 1 183 ? 21.195 -0.814 -13.313 1.00 91.75 183 ASP A O 1
ATOM 1350 N N . GLU A 1 184 ? 19.439 -1.346 -14.599 1.00 92.75 184 GLU A N 1
ATOM 1351 C CA . GLU A 1 184 ? 18.700 -0.089 -14.399 1.00 92.75 184 GLU A CA 1
ATOM 1352 C C . GLU A 1 184 ? 17.282 -0.298 -13.843 1.00 92.75 184 GLU A C 1
ATOM 1354 O O . GLU A 1 184 ? 16.562 0.681 -13.633 1.00 92.75 184 GLU A O 1
ATOM 1359 N N . SER A 1 185 ? 16.868 -1.549 -13.618 1.00 96.69 185 SER A N 1
ATOM 1360 C CA . SER A 1 185 ? 15.478 -1.899 -13.331 1.00 96.69 185 SER A CA 1
ATOM 1361 C C . SER A 1 185 ? 15.364 -2.845 -12.145 1.00 96.69 185 SER A C 1
ATOM 1363 O O . SER A 1 185 ? 15.912 -3.947 -12.154 1.00 96.69 185 SER A O 1
ATOM 1365 N N . ALA A 1 186 ? 14.568 -2.458 -11.153 1.00 97.81 186 ALA A N 1
ATOM 1366 C CA . ALA A 1 186 ? 14.309 -3.266 -9.972 1.00 97.81 186 ALA A CA 1
ATOM 1367 C C . ALA A 1 186 ? 12.876 -3.094 -9.461 1.00 97.81 186 ALA A C 1
ATOM 1369 O O . ALA A 1 186 ? 12.182 -2.122 -9.774 1.00 97.81 186 ALA A O 1
ATOM 1370 N N . PHE A 1 187 ? 12.426 -4.044 -8.646 1.00 98.12 187 PHE A N 1
ATOM 1371 C CA . PHE A 1 187 ? 11.162 -3.925 -7.926 1.00 98.12 187 PHE A CA 1
ATOM 1372 C C . PHE A 1 187 ? 11.239 -4.530 -6.524 1.00 98.12 187 PHE A C 1
ATOM 1374 O O . PHE A 1 187 ? 12.062 -5.401 -6.257 1.00 98.12 187 PHE A O 1
ATOM 1381 N N . ALA A 1 188 ? 10.313 -4.119 -5.663 1.00 97.94 188 ALA A N 1
ATOM 1382 C CA . ALA A 1 188 ? 9.945 -4.811 -4.430 1.00 97.94 188 ALA A CA 1
ATOM 1383 C C . ALA A 1 188 ? 8.421 -5.018 -4.405 1.00 97.94 188 ALA A C 1
ATOM 1385 O O . ALA A 1 188 ? 7.669 -4.276 -5.047 1.00 97.94 188 ALA A O 1
ATOM 1386 N N . ARG A 1 189 ? 7.946 -6.054 -3.707 1.00 98.06 189 ARG A N 1
ATOM 1387 C CA . ARG A 1 189 ? 6.530 -6.448 -3.681 1.00 98.06 189 ARG A CA 1
ATOM 1388 C C . ARG A 1 189 ? 6.085 -6.889 -2.292 1.00 98.06 189 ARG A C 1
ATOM 1390 O O . ARG A 1 189 ? 6.652 -7.810 -1.716 1.00 98.06 189 ARG A O 1
ATOM 1397 N N . TRP A 1 190 ? 4.963 -6.342 -1.839 1.00 98.38 190 TRP A N 1
ATOM 1398 C CA . TRP A 1 190 ? 4.199 -6.830 -0.691 1.00 98.38 190 TRP A CA 1
ATOM 1399 C C . TRP A 1 190 ? 2.908 -7.455 -1.201 1.00 98.38 190 TRP A C 1
ATOM 1401 O O . TRP A 1 190 ? 2.096 -6.790 -1.845 1.00 98.38 190 TRP A O 1
ATOM 1411 N N . LEU A 1 191 ? 2.726 -8.746 -0.946 1.00 98.38 191 LEU A N 1
ATOM 1412 C CA . LEU A 1 191 ? 1.598 -9.528 -1.430 1.00 98.38 191 LEU A CA 1
ATOM 1413 C C . LEU A 1 191 ? 0.709 -9.955 -0.260 1.00 98.38 191 LEU A C 1
ATOM 1415 O O . LEU A 1 191 ? 1.104 -10.767 0.569 1.00 98.38 191 LEU A O 1
ATOM 1419 N N . LEU A 1 192 ? -0.520 -9.448 -0.227 1.00 98.44 192 LEU A N 1
ATOM 1420 C CA . LEU A 1 192 ? -1.562 -9.858 0.708 1.00 98.44 192 LEU A CA 1
ATOM 1421 C C . LEU A 1 192 ? -2.447 -10.912 0.040 1.00 98.44 192 LEU A C 1
ATOM 1423 O O . LEU A 1 192 ? -3.171 -10.606 -0.906 1.00 98.44 192 LEU A O 1
ATOM 1427 N N . THR A 1 193 ? -2.425 -12.144 0.542 1.00 97.69 193 THR A N 1
ATOM 1428 C CA . THR A 1 193 ? -3.254 -13.243 0.020 1.00 97.69 193 THR A CA 1
ATOM 1429 C C . THR A 1 193 ? -4.301 -13.655 1.058 1.00 97.69 193 THR A C 1
ATOM 1431 O O . THR A 1 193 ? -3.921 -13.866 2.213 1.00 97.69 193 THR A O 1
ATOM 1434 N N . PRO A 1 194 ? -5.593 -13.793 0.700 1.00 96.75 194 PRO A N 1
ATOM 1435 C CA . PRO A 1 194 ? -6.608 -14.329 1.610 1.00 96.75 194 PRO A CA 1
ATOM 1436 C C . PRO A 1 194 ? -6.173 -15.670 2.235 1.00 96.75 194 PRO A C 1
ATOM 1438 O O . PRO A 1 194 ? -5.677 -16.548 1.526 1.00 96.75 194 PRO A O 1
ATOM 1441 N N . ALA A 1 195 ? -6.315 -15.800 3.559 1.00 91.75 195 ALA A N 1
ATOM 1442 C CA . ALA A 1 195 ? -5.837 -16.944 4.348 1.00 91.75 195 ALA A CA 1
ATOM 1443 C C . ALA A 1 195 ? -6.790 -18.148 4.388 1.00 91.75 195 ALA A C 1
ATOM 1445 O O . ALA A 1 195 ? -8.025 -17.959 4.284 1.00 91.75 195 ALA A O 1
#

pLDDT: mean 95.06, std 4.84, range [48.84, 98.69]

Mean predicted aligned error: 3.12 Å

Sequence (195 aa):
MPRTWSHVGRCWTNGEPFLALDADLLGEWFGMSGGAYERLVPDLSYEKTSVPIGRGSAALVLTDGDVGDEGWLEVFRDDDGAIAIIQAGGPDYPGILGAALAHPTDDDEDGDSLSVPTGRLALISAALDGWGPDGAPLAPESSGPAPTSSEYDAAADDAGGPLLRVLPGTYRLSIRWMVELDDESAFARWLLTPA